Protein AF-X1FPI7-F1 (afdb_monomer_lite)

Foldseek 3Di:
DPPPDLVVLLVVLVCCLVPPVPVCLVVLLCCLVPPPQLSNLVSLLVSLPPDPDPSSVVSNVSSQVVLCVQQVAGSLLSNQVSVVVVQADDDDSVLSGDPADDDPDDDPPDDRDQFYDDPRATQEGACAPRQGQARDLSVLSRQNHAYYHHHQYQHQEYDLSVLSNCNHAEAECANRLHQEYDLSLLSNPNHQAAAQEPNLNHPDDHVSLLVNLLPHQLVVLVVVVADSLVSSVQSSCCRHNVFHEDEDDPPCCVVCQQPGWYWYADPNRYTPDTHHNDPSCVRVPPPSVVSNPPD

InterPro domains:
  IPR001611 Leucine-rich repeat [PS51450] (144-165)
  IPR001611 Leucine-rich repeat [PS51450] (167-189)
  IPR003591 Leucine-rich repeat, typical subtype [SM00369] (142-164)
  IPR003591 Leucine-rich repeat, typical subtype [SM00369] (165-188)
  IPR032675 Leucine-rich repeat domain superfamily [G3DSA:3.80.10.10] (100-295)
  IPR055414 Disease resistance R13L4/SHOC-2-like, LRR domain [PF23598] (137-201)

pLDDT: mean 81.02, std 16.01, range [35.75, 97.75]

Organism: NCBI:txid412755

Radius of gyration: 23.92 Å; chains: 1; bounding box: 52×32×75 Å

Secondary structure (DSSP, 8-state):
--SS-HHHHHHHHHHHHHH-TTTTHHHHHHHHHH---HHHHHHHHHHHTT---HHHHHHHHHHHHHHHHHHTS-HHHHHHHHHHHTT-SS--GGGTS-------SS---STT--EEEETTEEEEEE-TTS--S---GGGGG-TT--EEE--SS--S---GGGGG-TT--EEE-TTS------GGGGG-TT--EEE-TT-TT-----HHHHHHIIIIIHHHHHHTT--HHHHHHHHHHHHHH----EEPPTT-TTTTGGGS-EEEE-TTS-EEEEE-SSGGGGG----HHHHHT--

Structure (mmCIF, N/CA/C/O backbone):
data_AF-X1FPI7-F1
#
_entry.id   AF-X1FPI7-F1
#
loop_
_atom_site.group_PDB
_atom_site.id
_atom_site.type_symbol
_atom_site.label_atom_id
_atom_site.label_alt_id
_atom_site.label_comp_id
_atom_site.label_asym_id
_atom_site.label_entity_id
_atom_site.label_seq_id
_atom_site.pdbx_PDB_ins_code
_atom_site.Cartn_x
_atom_site.Cartn_y
_atom_site.Cartn_z
_atom_site.occupancy
_atom_site.B_iso_or_equiv
_atom_site.auth_seq_id
_atom_site.auth_comp_id
_atom_site.auth_asym_id
_atom_site.auth_atom_id
_atom_site.pdbx_PDB_model_num
ATOM 1 N N . VAL A 1 1 ? -21.107 16.612 26.575 1.00 53.53 1 VAL A N 1
ATOM 2 C CA . VAL A 1 1 ? -20.150 16.416 25.457 1.00 53.53 1 VAL A CA 1
ATOM 3 C C . VAL A 1 1 ? -20.782 17.096 24.256 1.00 53.53 1 VAL A C 1
ATOM 5 O O . VAL A 1 1 ? -21.983 16.947 24.114 1.00 53.53 1 VAL A O 1
ATOM 8 N N . SER A 1 2 ? -20.065 17.920 23.488 1.00 56.44 2 SER A N 1
ATOM 9 C CA . SER A 1 2 ? -20.651 18.509 22.270 1.00 56.44 2 SER A CA 1
ATOM 10 C C . SER A 1 2 ? -20.966 17.380 21.286 1.00 56.44 2 SER A C 1
ATOM 12 O O . SER A 1 2 ? -20.063 16.611 20.947 1.00 56.44 2 SER A O 1
ATOM 14 N N . ASP A 1 3 ? -22.224 17.275 20.855 1.00 66.69 3 ASP A N 1
ATOM 15 C CA . ASP A 1 3 ? -22.672 16.227 19.931 1.00 66.69 3 ASP A CA 1
ATOM 16 C C . ASP A 1 3 ? -22.030 16.362 18.544 1.00 66.69 3 ASP A C 1
ATOM 18 O O . ASP A 1 3 ? -21.885 15.372 17.832 1.00 66.69 3 ASP A O 1
ATOM 22 N N . GLU A 1 4 ? -21.543 17.549 18.178 1.00 78.94 4 GLU A N 1
ATOM 23 C CA . GLU A 1 4 ? -21.073 17.839 16.820 1.00 78.94 4 GLU A CA 1
ATOM 24 C C . GLU A 1 4 ? -19.576 17.571 16.615 1.00 78.94 4 GLU A C 1
ATOM 26 O O . GLU A 1 4 ? -19.169 17.177 15.522 1.00 78.94 4 GLU A O 1
ATOM 31 N N . ASN A 1 5 ? -18.736 17.708 17.650 1.00 88.88 5 ASN A N 1
ATOM 32 C CA . ASN A 1 5 ? -17.282 17.630 17.477 1.00 88.88 5 ASN A CA 1
ATOM 33 C C . ASN A 1 5 ? -16.711 16.219 17.761 1.00 88.88 5 ASN A C 1
ATOM 35 O O . ASN A 1 5 ? -16.604 15.823 18.929 1.00 88.88 5 ASN A O 1
ATOM 39 N N . PRO A 1 6 ? -16.237 15.478 16.736 1.00 89.25 6 PRO A N 1
ATOM 40 C CA . PRO A 1 6 ? -15.714 14.123 16.917 1.00 89.25 6 PRO A CA 1
ATOM 41 C C . PRO A 1 6 ? -14.449 14.051 17.781 1.00 89.25 6 PRO A C 1
ATOM 43 O O . PRO A 1 6 ? -14.226 13.046 18.451 1.00 89.25 6 PRO A O 1
ATOM 46 N N . ILE A 1 7 ? -13.638 15.111 17.832 1.00 90.25 7 ILE A N 1
ATOM 47 C CA . ILE A 1 7 ? -12.438 15.166 18.682 1.00 90.25 7 ILE A CA 1
ATOM 48 C C . ILE A 1 7 ? -12.850 15.207 20.159 1.00 90.25 7 ILE A C 1
ATOM 50 O O . ILE A 1 7 ? -12.265 14.521 21.002 1.00 90.25 7 ILE A O 1
ATOM 54 N N . VAL A 1 8 ? -13.897 15.972 20.478 1.00 91.56 8 VAL A N 1
ATOM 55 C CA . VAL A 1 8 ? -14.443 16.071 21.839 1.00 91.56 8 VAL A CA 1
ATOM 56 C C . VAL A 1 8 ? -15.085 14.746 22.252 1.00 91.56 8 VAL A C 1
ATOM 58 O O . VAL A 1 8 ? -14.814 14.264 23.352 1.00 91.56 8 VAL A O 1
ATOM 61 N N . ARG A 1 9 ? -15.859 14.106 21.364 1.00 92.00 9 ARG A N 1
ATOM 62 C CA . ARG A 1 9 ? -16.444 12.776 21.621 1.00 92.00 9 ARG A CA 1
ATOM 63 C C . ARG A 1 9 ? -15.372 11.699 21.815 1.00 92.00 9 ARG A C 1
ATOM 65 O O . ARG A 1 9 ? -15.449 10.931 22.773 1.00 92.00 9 ARG A O 1
ATOM 72 N N . ALA A 1 10 ? -14.320 11.697 20.996 1.00 92.81 10 ALA A N 1
ATOM 73 C CA . ALA A 1 10 ? -13.175 10.802 21.166 1.00 92.81 10 ALA A CA 1
ATOM 74 C C . ALA A 1 10 ? -12.459 11.029 22.511 1.00 92.81 10 ALA A C 1
ATOM 76 O O . ALA A 1 10 ? -12.067 10.076 23.182 1.00 92.81 10 ALA A O 1
ATOM 77 N N . SER A 1 11 ? -12.321 12.285 22.942 1.00 93.00 11 SER A N 1
ATOM 78 C CA . SER A 1 11 ? -11.703 12.633 24.228 1.00 93.00 11 SER A CA 1
ATOM 79 C C . SER A 1 11 ? -12.565 12.198 25.417 1.00 93.00 11 SER A C 1
ATOM 81 O O . SER A 1 11 ? -12.043 11.665 26.395 1.00 93.00 11 S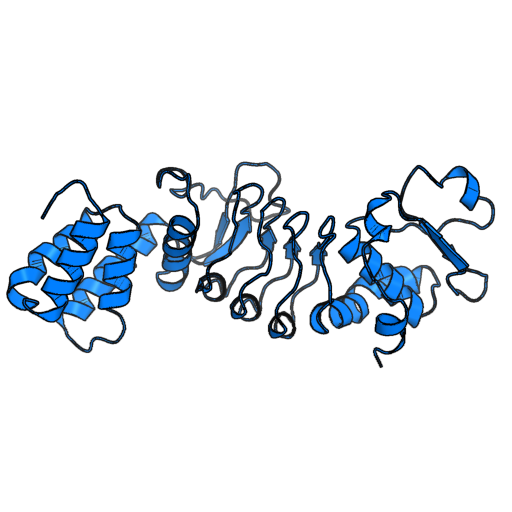ER A O 1
ATOM 83 N N . ALA A 1 12 ? -13.889 12.340 25.308 1.00 92.50 12 ALA A N 1
ATOM 84 C CA . ALA A 1 12 ? -14.832 11.827 26.296 1.00 92.50 12 ALA A CA 1
ATOM 85 C C . ALA A 1 12 ? -14.752 10.296 26.411 1.00 92.50 12 ALA A C 1
ATOM 87 O O . ALA A 1 12 ? -14.662 9.776 27.521 1.00 92.50 12 ALA A O 1
ATOM 88 N N . ALA A 1 13 ? -14.685 9.577 25.285 1.00 93.00 13 ALA A N 1
ATOM 89 C CA . ALA A 1 13 ? -14.511 8.124 25.284 1.00 93.00 13 ALA A CA 1
ATOM 90 C C . ALA A 1 13 ? -13.231 7.686 26.021 1.00 93.00 13 ALA A C 1
ATOM 92 O O . ALA A 1 13 ? -13.276 6.751 26.819 1.00 93.00 13 ALA A O 1
ATOM 93 N N . LYS A 1 14 ? -12.109 8.399 25.827 1.00 93.31 14 LYS A N 1
ATOM 94 C CA . LYS A 1 14 ? -10.853 8.147 26.563 1.00 93.31 14 LYS A CA 1
ATOM 95 C C . LYS A 1 14 ? -11.031 8.299 28.076 1.00 93.31 14 LYS A C 1
ATOM 97 O O . LYS A 1 14 ? -10.568 7.448 28.831 1.00 93.31 14 LYS A O 1
ATOM 102 N N . LEU A 1 15 ? -11.696 9.367 28.519 1.00 92.69 15 LEU A N 1
ATOM 103 C CA . LEU A 1 15 ? -11.941 9.623 29.943 1.00 92.69 15 LEU A CA 1
ATOM 104 C C . LEU A 1 15 ? -12.865 8.578 30.569 1.00 92.69 15 LEU A C 1
ATOM 106 O O . LEU A 1 15 ? -12.601 8.148 31.690 1.00 92.69 15 LEU A O 1
ATOM 110 N N . ILE A 1 16 ? -13.901 8.157 29.838 1.00 91.81 16 ILE A N 1
ATOM 111 C CA . ILE A 1 16 ? -14.832 7.114 30.272 1.00 91.81 16 ILE A CA 1
ATOM 112 C C . ILE A 1 16 ? -14.093 5.792 30.472 1.00 91.81 16 ILE A C 1
ATOM 114 O O . ILE A 1 16 ? -14.140 5.235 31.562 1.00 91.81 16 ILE A O 1
ATOM 118 N N . VAL A 1 17 ? -13.360 5.316 29.458 1.00 91.06 17 VAL A N 1
ATOM 119 C CA . VAL A 1 17 ? -12.628 4.039 29.549 1.00 91.06 17 VAL A CA 1
ATOM 120 C C . VAL A 1 17 ? -11.621 4.054 30.702 1.00 91.06 17 VAL A C 1
ATOM 122 O O . VAL A 1 17 ? -11.431 3.035 31.356 1.00 91.06 17 VAL A O 1
ATOM 125 N N . LYS A 1 18 ? -10.987 5.203 30.964 1.00 90.31 18 LYS A N 1
ATOM 126 C CA . LYS A 1 18 ? -9.956 5.328 31.998 1.00 90.31 18 LYS A CA 1
ATOM 127 C C . LYS A 1 18 ? -10.510 5.410 33.424 1.00 90.31 18 LYS A C 1
ATOM 129 O O . LYS A 1 18 ? -9.864 4.891 34.327 1.00 90.31 18 LYS A O 1
ATOM 134 N N . ASN A 1 19 ? -11.632 6.099 33.638 1.00 92.75 19 ASN A N 1
ATOM 135 C CA . ASN A 1 19 ? -12.066 6.487 34.988 1.00 92.75 19 ASN A CA 1
ATOM 136 C C . ASN A 1 19 ? -13.492 6.047 35.359 1.00 92.75 19 ASN A C 1
ATOM 138 O O . ASN A 1 19 ? -13.814 6.054 36.538 1.00 92.75 19 ASN A O 1
ATOM 142 N N . PHE A 1 20 ? -14.342 5.710 34.385 1.00 91.31 20 PHE A N 1
ATOM 143 C CA . PHE A 1 20 ? -15.790 5.520 34.577 1.00 91.31 20 PHE A CA 1
ATOM 144 C C . PHE A 1 20 ? -16.311 4.360 33.721 1.00 91.31 20 PHE A C 1
ATOM 146 O O . PHE A 1 20 ? -17.293 4.495 32.987 1.00 91.31 20 PHE A O 1
ATOM 153 N N . LEU A 1 21 ? -15.575 3.245 33.691 1.00 87.12 21 LEU A N 1
ATOM 154 C CA . LEU A 1 21 ? -15.850 2.161 32.751 1.00 87.12 21 LEU A CA 1
ATOM 155 C C . LEU A 1 21 ? -17.221 1.513 32.997 1.00 87.12 21 LEU A C 1
ATOM 157 O O . LEU A 1 21 ? -17.932 1.216 32.035 1.00 87.12 21 LEU A O 1
ATOM 161 N N . GLU A 1 22 ? -17.592 1.304 34.260 1.00 89.00 22 GLU A N 1
ATOM 162 C CA . GLU A 1 22 ? -18.872 0.687 34.612 1.00 89.00 22 GLU A CA 1
ATOM 163 C C . GLU A 1 22 ? -20.042 1.617 34.273 1.00 89.00 22 GLU A C 1
ATOM 165 O O . GLU A 1 22 ? -20.963 1.227 33.552 1.00 89.00 22 GLU A O 1
ATOM 170 N N . GLU A 1 23 ? -19.971 2.877 34.704 1.00 92.38 23 GLU A N 1
ATOM 171 C CA . GLU A 1 23 ? -21.019 3.877 34.494 1.00 92.38 23 GLU A CA 1
ATOM 172 C C . GLU A 1 23 ? -21.146 4.274 33.020 1.00 92.38 23 GLU A C 1
ATOM 174 O O . GLU A 1 23 ? -22.239 4.530 32.511 1.00 92.38 23 GLU A O 1
ATOM 179 N N . GLY A 1 24 ? -20.022 4.312 32.307 1.00 90.88 24 GLY A N 1
ATOM 180 C CA . GLY A 1 24 ? -19.951 4.742 30.919 1.00 90.88 24 GLY A CA 1
ATOM 181 C C . GLY A 1 24 ? -20.092 3.624 29.888 1.00 90.88 24 GLY A C 1
ATOM 182 O O . GLY A 1 24 ? -20.049 3.907 28.688 1.00 90.88 24 GLY A O 1
ATOM 183 N N . TYR A 1 25 ? -20.304 2.368 30.299 1.00 93.38 25 TYR A N 1
ATOM 184 C CA . TYR A 1 25 ? -20.458 1.236 29.377 1.00 93.38 25 TYR A CA 1
ATOM 185 C C . TYR A 1 25 ? -21.558 1.469 28.328 1.00 93.38 25 TYR A C 1
ATOM 187 O O . TYR A 1 25 ? -21.370 1.208 27.135 1.00 93.38 25 TYR A O 1
ATOM 195 N N . SER A 1 26 ? -22.717 1.974 28.760 1.00 93.94 26 SER A N 1
ATOM 196 C CA . SER A 1 26 ? -23.865 2.255 27.887 1.00 93.94 26 SER A CA 1
ATOM 197 C C . SER A 1 26 ? -23.553 3.351 26.861 1.00 93.94 26 SER A C 1
ATOM 199 O O . SER A 1 26 ? -23.930 3.216 25.695 1.00 93.94 26 SER A O 1
ATOM 201 N N . LEU A 1 27 ? -22.798 4.379 27.263 1.00 93.31 27 LEU A N 1
ATOM 202 C CA . LEU A 1 27 ? -22.347 5.472 26.400 1.00 93.31 27 LEU A CA 1
ATOM 203 C C . LEU A 1 27 ? -21.344 4.983 25.352 1.00 93.31 27 LEU A C 1
ATOM 205 O O . LEU A 1 27 ? -21.486 5.294 24.170 1.00 93.31 27 LEU A O 1
ATOM 209 N N . LEU A 1 28 ? -20.370 4.159 25.755 1.00 94.75 28 LEU A N 1
ATOM 210 C CA . LEU A 1 28 ? -19.424 3.541 24.822 1.00 94.75 28 LEU A CA 1
ATOM 211 C C . LEU A 1 28 ? -20.154 2.648 23.815 1.00 94.75 28 LEU A C 1
ATOM 213 O O . LEU A 1 28 ? -19.884 2.712 22.618 1.00 94.75 28 LEU A O 1
ATOM 217 N N . LYS A 1 29 ? -21.126 1.851 24.274 1.00 95.81 29 LYS A N 1
ATOM 218 C CA . LYS A 1 29 ? -21.955 1.016 23.397 1.00 95.81 29 LYS A CA 1
ATOM 219 C C . LYS A 1 29 ? -22.785 1.850 22.417 1.00 95.81 29 LYS A C 1
ATOM 221 O O . LYS A 1 29 ? -22.929 1.450 21.264 1.00 95.81 29 LYS A O 1
ATOM 226 N N . TRP A 1 30 ? -23.323 2.989 22.851 1.00 94.19 30 TRP A N 1
ATOM 227 C CA . TRP A 1 30 ? -24.032 3.920 21.973 1.00 94.19 30 TRP A CA 1
ATOM 228 C C . TRP A 1 30 ? -23.096 4.480 20.896 1.00 94.19 30 TRP A C 1
ATOM 230 O O . TRP A 1 30 ? -23.411 4.372 19.712 1.00 94.19 30 TRP A O 1
ATOM 240 N N . ALA A 1 31 ? -21.909 4.963 21.277 1.00 93.38 31 ALA A N 1
ATOM 241 C CA . ALA A 1 31 ? -20.920 5.478 20.328 1.00 93.38 31 ALA A CA 1
ATOM 242 C C . ALA A 1 31 ? -20.513 4.408 19.301 1.00 93.38 31 ALA A C 1
ATOM 244 O O . ALA A 1 31 ? -20.476 4.668 18.100 1.00 93.38 31 ALA A O 1
ATOM 245 N N . ILE A 1 32 ? -20.313 3.166 19.754 1.00 94.81 32 ILE A N 1
ATOM 246 C CA . ILE A 1 32 ? -20.029 2.026 18.876 1.00 94.81 32 ILE A CA 1
ATOM 247 C C . ILE A 1 32 ? -21.158 1.749 17.894 1.00 94.81 32 ILE A C 1
ATOM 249 O O . ILE A 1 32 ? -20.851 1.227 16.837 1.00 94.81 32 ILE A O 1
ATOM 253 N N . ASN A 1 33 ? -22.419 2.062 18.180 1.00 92.69 33 ASN A N 1
ATOM 254 C CA . ASN A 1 33 ? -23.530 1.759 17.274 1.00 92.69 33 ASN A CA 1
ATOM 255 C C .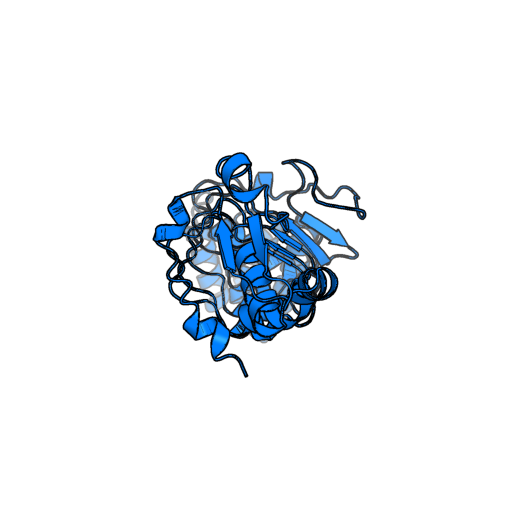 ASN A 1 33 ? -23.895 2.918 16.343 1.00 92.69 33 ASN A C 1
ATOM 257 O O . ASN A 1 33 ? -24.368 2.661 15.238 1.00 92.69 33 ASN A O 1
ATOM 261 N N . TYR A 1 34 ? -23.683 4.160 16.782 1.00 90.06 34 TYR A N 1
ATOM 262 C CA . TYR A 1 34 ? -24.266 5.335 16.130 1.00 90.06 34 TYR A CA 1
ATOM 263 C C . TYR A 1 34 ? -23.253 6.416 15.741 1.00 90.06 34 TYR A C 1
ATOM 265 O O . TYR A 1 34 ? -23.583 7.265 14.920 1.00 90.06 34 TYR A O 1
ATOM 273 N N . ASP A 1 35 ? -22.021 6.398 16.265 1.00 90.06 35 ASP A N 1
ATOM 274 C CA . ASP A 1 35 ? -21.000 7.359 15.833 1.00 90.06 35 ASP A CA 1
ATOM 275 C C . ASP A 1 35 ? -20.394 6.915 14.500 1.00 90.06 35 ASP A C 1
ATOM 277 O O . ASP A 1 35 ? -19.948 5.775 14.375 1.00 90.06 35 ASP A O 1
ATOM 281 N N . ASP A 1 36 ? -20.399 7.791 13.503 1.00 84.19 36 ASP A N 1
ATOM 282 C CA . ASP A 1 36 ? -19.864 7.523 12.164 1.00 84.19 36 ASP A CA 1
ATOM 283 C C . ASP A 1 36 ? -18.471 8.138 11.947 1.00 84.19 36 ASP A C 1
ATOM 285 O O . ASP A 1 36 ? -17.884 7.965 10.884 1.00 84.19 36 ASP A O 1
ATOM 289 N N . SER A 1 37 ? -17.911 8.839 12.938 1.00 87.00 37 SER A N 1
ATOM 290 C CA . SER A 1 37 ? -16.594 9.459 12.804 1.00 87.00 37 SER A CA 1
ATOM 291 C C . SER A 1 37 ? -15.467 8.434 12.891 1.00 87.00 37 SER A C 1
ATOM 293 O O . SER A 1 37 ? -15.304 7.772 13.922 1.00 87.00 37 SER A O 1
ATOM 295 N N . ALA A 1 38 ? -14.593 8.394 11.877 1.00 86.75 38 ALA A N 1
ATOM 296 C CA . ALA A 1 38 ? -13.389 7.572 11.940 1.00 86.75 38 ALA A CA 1
ATOM 297 C C . ALA A 1 38 ? -12.504 7.905 13.146 1.00 86.75 38 ALA A C 1
ATOM 299 O O . ALA A 1 38 ? -11.954 6.993 13.755 1.00 86.75 38 ALA A O 1
ATOM 300 N N . VAL A 1 39 ? -12.431 9.177 13.562 1.00 90.62 39 VAL A N 1
ATOM 301 C CA . VAL A 1 39 ? -11.666 9.604 14.748 1.00 90.62 39 VAL A CA 1
ATOM 302 C C . VAL A 1 39 ? -12.175 8.898 16.005 1.00 90.62 39 VAL A C 1
ATOM 304 O O . VAL A 1 39 ? -11.380 8.376 16.790 1.00 90.62 39 VAL A O 1
ATOM 307 N N . VAL A 1 40 ? -13.496 8.863 16.200 1.00 92.75 40 VAL A N 1
ATOM 308 C CA . VAL A 1 40 ? -14.118 8.249 17.380 1.00 92.75 40 VAL A CA 1
ATOM 309 C C . VAL A 1 40 ? -13.984 6.732 17.322 1.00 92.75 40 VAL A C 1
ATOM 311 O O . VAL A 1 40 ? -13.507 6.126 18.280 1.00 92.75 40 VAL A O 1
ATOM 314 N N . LEU A 1 41 ? -14.336 6.117 16.191 1.00 92.88 41 LEU A N 1
ATOM 315 C CA . LEU A 1 41 ? -14.288 4.662 16.028 1.00 92.88 41 LEU A CA 1
ATOM 316 C C . LEU A 1 41 ? -12.862 4.115 16.147 1.00 92.88 41 LEU A C 1
ATOM 318 O O . LEU A 1 41 ? -12.646 3.114 16.831 1.00 92.88 41 LEU A O 1
ATOM 322 N N . LYS A 1 42 ? -11.878 4.801 15.556 1.00 92.50 42 LYS A N 1
ATOM 323 C CA . LYS A 1 42 ? -10.461 4.450 15.684 1.00 92.50 42 LYS A CA 1
ATOM 324 C C . LYS A 1 42 ? -9.971 4.616 17.120 1.00 92.50 42 LYS A C 1
ATOM 326 O O . LYS A 1 42 ? -9.329 3.713 17.648 1.00 92.50 42 LYS A O 1
ATOM 331 N N . THR A 1 43 ? -10.343 5.715 17.782 1.00 94.69 43 THR A N 1
ATOM 332 C CA . THR A 1 43 ? -10.009 5.942 19.197 1.00 94.69 43 THR A CA 1
ATOM 333 C C . THR A 1 43 ? -10.552 4.826 20.087 1.00 94.69 43 THR A C 1
ATOM 335 O O . THR A 1 43 ? -9.821 4.312 20.927 1.00 94.69 43 THR A O 1
ATOM 338 N N . LEU A 1 44 ? -11.814 4.429 19.903 1.00 95.00 44 LEU A N 1
ATOM 339 C CA . LEU A 1 44 ? -12.418 3.328 20.654 1.00 95.00 44 LEU A CA 1
ATOM 340 C C . LEU A 1 44 ? -11.685 2.010 20.398 1.00 95.00 44 LEU A C 1
ATOM 342 O O . LEU A 1 44 ? -11.366 1.297 21.345 1.00 95.00 44 LEU A O 1
ATOM 346 N N . TYR A 1 45 ? -11.369 1.708 19.137 1.00 94.00 45 TYR A N 1
ATOM 347 C CA . TYR A 1 45 ? -10.624 0.500 18.792 1.00 94.00 45 TYR A CA 1
ATOM 348 C C . TYR A 1 45 ? -9.259 0.446 19.491 1.00 94.00 45 TYR A C 1
ATOM 350 O O . TYR A 1 45 ? -8.912 -0.570 20.095 1.00 94.00 45 TYR A O 1
ATOM 358 N N . ASP A 1 46 ? -8.507 1.548 19.450 1.00 93.38 46 ASP A N 1
ATOM 359 C CA . ASP A 1 46 ? -7.184 1.631 20.067 1.00 93.38 46 ASP A CA 1
ATOM 360 C C . ASP A 1 46 ? -7.260 1.569 21.598 1.00 93.38 46 ASP A C 1
ATOM 362 O O . ASP A 1 46 ? -6.449 0.885 22.215 1.00 93.38 46 ASP A O 1
ATOM 366 N N . LEU A 1 47 ? -8.263 2.207 22.213 1.00 93.31 47 LEU A N 1
ATOM 367 C CA . LEU A 1 47 ? -8.506 2.127 23.658 1.00 93.31 47 LEU A CA 1
ATOM 368 C C . LEU A 1 47 ? -8.824 0.708 24.124 1.00 93.31 47 LEU A C 1
ATOM 370 O O . LEU A 1 47 ? -8.441 0.326 25.223 1.00 93.31 47 LEU A O 1
ATOM 374 N N . PHE A 1 48 ? -9.537 -0.072 23.313 1.00 92.69 48 PHE A N 1
ATOM 375 C CA . PHE A 1 48 ? -9.894 -1.446 23.663 1.00 92.69 48 PHE A CA 1
ATOM 376 C C . PHE A 1 48 ? -8.759 -2.441 23.403 1.00 92.69 48 PHE A C 1
ATOM 378 O O . PHE A 1 48 ? -8.816 -3.593 23.842 1.00 92.69 48 PHE A O 1
ATOM 385 N N . LYS A 1 49 ? -7.719 -2.035 22.671 1.00 89.00 49 LYS A N 1
ATOM 386 C CA . LYS A 1 49 ? -6.585 -2.896 22.350 1.00 89.00 49 LYS A CA 1
ATOM 387 C C . LYS A 1 49 ? -5.740 -3.146 23.602 1.00 89.00 49 LYS A C 1
ATOM 389 O O . LYS A 1 49 ? -5.249 -2.221 24.231 1.00 89.00 49 LYS A O 1
ATOM 394 N N . GLY A 1 50 ? -5.532 -4.420 23.935 1.00 80.88 50 GLY A N 1
ATOM 395 C CA . GLY A 1 50 ? -4.668 -4.828 25.049 1.00 80.88 50 GLY A CA 1
ATOM 396 C C . GLY A 1 50 ? -5.294 -4.688 26.440 1.00 80.88 50 GLY A C 1
ATOM 397 O O . GLY A 1 50 ? -4.626 -4.987 27.425 1.00 80.88 50 GLY A O 1
ATOM 398 N N . VAL A 1 51 ? -6.564 -4.285 26.537 1.00 86.06 51 VAL A N 1
ATOM 399 C CA . VAL A 1 51 ? -7.280 -4.215 27.816 1.00 86.06 51 VAL A CA 1
ATOM 400 C C . VAL A 1 51 ? -7.857 -5.584 28.163 1.00 86.06 51 VAL A C 1
ATOM 402 O O . VAL A 1 51 ? -8.666 -6.140 27.419 1.00 86.06 51 VAL A O 1
ATOM 405 N N . ASN A 1 52 ? -7.454 -6.127 29.311 1.00 86.56 52 ASN A N 1
ATOM 406 C CA . ASN A 1 52 ? -7.942 -7.410 29.810 1.00 86.56 52 ASN A CA 1
ATOM 407 C C . ASN A 1 52 ? -9.167 -7.229 30.724 1.00 86.56 52 ASN A C 1
ATOM 409 O O . ASN A 1 52 ? -9.100 -7.491 31.921 1.00 86.56 52 ASN A O 1
ATOM 413 N N . ASP A 1 53 ? -10.273 -6.752 30.152 1.00 91.50 53 ASP A N 1
ATOM 414 C CA . ASP A 1 53 ? -11.549 -6.561 30.851 1.00 91.50 53 ASP A CA 1
ATOM 415 C C . ASP A 1 53 ? -12.706 -7.203 30.066 1.00 91.50 53 ASP A C 1
ATOM 417 O O . ASP A 1 53 ? -12.759 -7.139 28.832 1.00 91.50 53 ASP A O 1
ATOM 421 N N . HIS A 1 54 ? -13.641 -7.861 30.760 1.00 92.25 54 HIS A N 1
ATOM 422 C CA . HIS A 1 54 ? -14.736 -8.592 30.111 1.00 92.25 54 HIS A CA 1
ATOM 423 C C . HIS A 1 54 ? -15.690 -7.660 29.346 1.00 92.25 54 HIS A C 1
ATOM 425 O O . HIS A 1 54 ? -16.090 -7.957 28.213 1.00 92.25 54 HIS A O 1
ATOM 431 N N . SER A 1 55 ? -16.031 -6.517 29.940 1.00 91.00 55 SER A N 1
ATOM 432 C CA . SER A 1 55 ? -16.937 -5.525 29.364 1.00 91.00 55 SER A CA 1
ATOM 433 C C . SER A 1 55 ? -16.312 -4.863 28.136 1.00 91.00 55 SER A C 1
ATOM 435 O O . SER A 1 55 ? -16.954 -4.792 27.082 1.00 91.00 55 SER A O 1
ATOM 437 N N . ILE A 1 56 ? -15.037 -4.478 28.218 1.00 93.00 56 ILE A N 1
ATOM 438 C CA . ILE A 1 56 ? -14.268 -3.943 27.088 1.00 93.00 56 ILE A CA 1
ATOM 439 C C . ILE A 1 56 ? -14.154 -4.965 25.961 1.00 93.00 56 ILE A C 1
ATOM 441 O O . ILE A 1 56 ? -14.392 -4.624 24.806 1.00 93.00 56 ILE A O 1
ATOM 445 N N . ASN A 1 57 ? -13.889 -6.237 26.265 1.00 94.00 57 ASN A N 1
ATOM 446 C CA . ASN A 1 57 ? -13.835 -7.285 25.245 1.00 94.00 57 ASN A CA 1
ATOM 447 C C . ASN A 1 57 ? -15.171 -7.453 24.502 1.00 94.00 57 ASN A C 1
ATOM 449 O O . ASN A 1 57 ? -15.191 -7.698 23.292 1.00 94.00 57 ASN A O 1
ATOM 453 N N . LYS A 1 58 ? -16.304 -7.286 25.194 1.00 95.62 58 LYS A N 1
ATOM 454 C CA . LYS A 1 58 ? -17.636 -7.305 24.572 1.00 95.62 58 LYS A CA 1
ATOM 455 C C . LYS A 1 58 ? -17.869 -6.086 23.672 1.00 95.62 58 LYS A C 1
ATOM 457 O O . LYS A 1 58 ? -18.403 -6.248 22.574 1.00 95.62 58 LYS A O 1
ATOM 462 N N . LEU A 1 59 ? -17.449 -4.894 24.104 1.00 96.31 59 LEU A N 1
ATOM 463 C CA . LEU A 1 59 ? -17.512 -3.666 23.299 1.00 96.31 59 LEU A CA 1
ATOM 464 C C . LEU A 1 59 ? -16.610 -3.760 22.063 1.00 96.31 59 LEU A C 1
ATOM 466 O O . LEU A 1 59 ? -17.060 -3.480 20.955 1.00 96.31 59 LEU A O 1
ATOM 470 N N . LYS A 1 60 ? -15.381 -4.252 22.228 1.00 95.69 60 LYS A N 1
ATOM 471 C CA . LYS A 1 60 ? -14.427 -4.489 21.142 1.00 95.69 60 LYS A CA 1
ATOM 472 C C . LYS A 1 60 ? -15.017 -5.383 20.054 1.00 95.69 60 LYS A C 1
ATOM 474 O O . LYS A 1 60 ? -15.047 -4.980 18.898 1.00 95.69 60 LYS A O 1
ATOM 479 N N . LYS A 1 61 ? -15.581 -6.539 20.423 1.00 95.25 61 LYS A N 1
ATOM 480 C CA . LYS A 1 61 ? -16.244 -7.445 19.467 1.00 95.25 61 LYS A CA 1
ATOM 481 C C . LYS A 1 61 ? -17.416 -6.781 18.739 1.00 95.25 61 LYS A C 1
ATOM 483 O O . LYS A 1 61 ? -17.629 -7.037 17.556 1.00 95.25 61 LYS A O 1
ATOM 488 N N . ALA A 1 62 ? -18.191 -5.941 19.431 1.00 96.56 62 ALA A N 1
ATOM 489 C CA . ALA A 1 62 ? -19.290 -5.201 18.811 1.00 96.56 62 ALA A CA 1
ATOM 490 C C . ALA A 1 62 ? -18.775 -4.178 17.785 1.00 96.56 62 ALA A C 1
ATOM 492 O O . ALA A 1 62 ? -19.308 -4.107 16.677 1.00 96.56 62 ALA A O 1
ATOM 493 N N . LEU A 1 63 ? -17.707 -3.450 18.124 1.00 95.88 63 LEU A N 1
ATOM 494 C CA . LEU A 1 63 ? -17.050 -2.501 17.229 1.00 95.88 63 LEU A CA 1
ATOM 495 C C . LEU A 1 63 ? -16.455 -3.198 16.002 1.00 95.88 63 LEU A C 1
ATOM 497 O O . LEU A 1 63 ? -16.754 -2.809 14.879 1.00 95.88 63 LEU A O 1
ATOM 501 N N . GLU A 1 64 ? -15.690 -4.271 16.199 1.00 94.94 64 GLU A N 1
ATOM 502 C CA . GLU A 1 64 ? -15.115 -5.088 15.124 1.00 94.94 64 GLU A CA 1
ATOM 503 C C . GLU A 1 64 ? -16.191 -5.617 14.169 1.00 94.94 64 GLU A C 1
ATOM 505 O O . GLU A 1 64 ? -16.041 -5.532 12.948 1.00 94.94 64 GLU A O 1
ATOM 510 N N . LYS A 1 65 ? -17.312 -6.109 14.713 1.00 94.38 65 LYS A N 1
ATOM 511 C CA . LYS A 1 65 ? -18.456 -6.569 13.918 1.00 94.38 65 LYS A CA 1
ATOM 512 C C . LYS A 1 65 ? -19.078 -5.430 13.109 1.00 94.38 65 LYS A C 1
ATOM 514 O O . LYS A 1 65 ? -19.382 -5.631 11.934 1.00 94.38 65 LYS A O 1
ATOM 519 N N . ARG A 1 66 ? -19.265 -4.248 13.709 1.00 91.19 66 ARG A N 1
ATOM 520 C CA . ARG A 1 66 ? -19.808 -3.080 12.998 1.00 91.19 66 ARG A CA 1
ATOM 521 C C . ARG A 1 66 ? -18.872 -2.640 11.878 1.00 91.19 66 ARG A C 1
ATOM 523 O O . ARG A 1 66 ? -19.330 -2.502 10.751 1.00 91.19 66 ARG A O 1
ATOM 530 N N . LEU A 1 67 ? -17.581 -2.477 12.159 1.00 88.69 67 LEU A N 1
ATOM 531 C CA . LEU A 1 67 ? -16.585 -2.082 11.159 1.00 88.69 67 LEU A CA 1
ATOM 532 C C . LEU A 1 67 ? -16.533 -3.087 10.002 1.00 88.69 67 LEU A C 1
ATOM 534 O O . LEU A 1 67 ? -16.600 -2.693 8.839 1.00 88.69 67 LEU A O 1
ATOM 538 N N . SER A 1 68 ? -16.531 -4.384 10.315 1.00 89.19 68 SER A N 1
ATOM 539 C CA . SER A 1 68 ? -16.590 -5.444 9.302 1.00 89.19 68 SER A CA 1
ATOM 540 C C . SER A 1 68 ? -17.838 -5.338 8.426 1.00 89.19 68 SER A C 1
ATOM 542 O O . SER A 1 68 ? -17.767 -5.500 7.212 1.00 89.19 68 SER A O 1
ATOM 544 N N . SER A 1 69 ? -18.989 -5.027 9.030 1.00 86.00 69 SER A N 1
ATOM 545 C CA . SER A 1 69 ? -20.249 -4.842 8.308 1.00 86.00 69 SER A CA 1
ATOM 546 C C . SER A 1 69 ? -20.256 -3.592 7.428 1.00 86.00 69 SER A C 1
ATOM 548 O O . SER A 1 69 ? -20.843 -3.634 6.352 1.00 86.00 69 SER A O 1
ATOM 550 N N . ILE A 1 70 ? -19.640 -2.491 7.872 1.00 80.69 70 ILE A N 1
ATOM 551 C CA . ILE A 1 70 ? -19.573 -1.233 7.111 1.00 80.69 70 ILE A CA 1
ATOM 552 C C . ILE A 1 70 ? -18.729 -1.418 5.848 1.00 80.69 70 ILE A C 1
ATOM 554 O O . ILE A 1 70 ? -19.134 -0.994 4.768 1.00 80.69 70 ILE A O 1
ATOM 558 N N . TYR A 1 71 ? -17.566 -2.058 5.981 1.00 81.75 71 TYR A N 1
ATOM 559 C CA . TYR A 1 71 ? -16.590 -2.160 4.894 1.00 81.75 71 TYR A CA 1
ATOM 560 C C . TYR A 1 71 ? -16.660 -3.477 4.112 1.00 81.75 71 TYR A C 1
ATOM 562 O O . TYR A 1 71 ? -16.022 -3.613 3.071 1.00 81.75 71 TYR A O 1
ATOM 570 N N . GLY A 1 72 ? -17.423 -4.461 4.594 1.00 84.00 72 GLY A N 1
ATOM 571 C CA . GLY A 1 72 ? -17.524 -5.782 3.972 1.00 84.00 72 GLY A CA 1
ATOM 572 C C . GLY A 1 72 ? -16.234 -6.605 4.056 1.00 84.00 72 GLY A C 1
ATOM 573 O O . GLY A 1 72 ? -16.035 -7.509 3.243 1.00 84.00 72 GLY A O 1
ATOM 574 N N . VAL A 1 73 ? -15.356 -6.300 5.014 1.00 88.00 73 VAL A N 1
ATOM 575 C CA . VAL A 1 73 ? -14.065 -6.973 5.227 1.00 88.00 73 VAL A CA 1
ATOM 576 C C . VAL A 1 73 ? -13.955 -7.526 6.644 1.00 88.00 73 VAL A C 1
ATOM 578 O O . VAL A 1 73 ? -14.796 -7.249 7.491 1.00 88.00 73 VAL A O 1
ATOM 581 N N . ILE A 1 74 ? -12.929 -8.329 6.911 1.00 93.00 74 ILE A N 1
ATOM 582 C CA . ILE A 1 74 ? -12.612 -8.782 8.268 1.00 93.00 74 ILE A CA 1
ATOM 583 C C . ILE A 1 74 ? -12.187 -7.607 9.175 1.00 93.00 74 ILE A C 1
ATOM 585 O O . ILE A 1 74 ? -11.698 -6.596 8.663 1.00 93.00 74 ILE A O 1
ATOM 589 N N . PRO A 1 75 ? -12.307 -7.735 10.513 1.00 90.88 75 PRO A N 1
ATOM 590 C CA . PRO A 1 75 ? -12.019 -6.639 11.439 1.00 90.88 75 PRO A CA 1
ATOM 591 C C . PRO A 1 75 ? -10.634 -6.004 11.275 1.00 90.88 75 PRO A C 1
ATOM 593 O O . PRO A 1 75 ? -10.528 -4.781 11.263 1.00 90.88 75 PRO A O 1
ATOM 596 N N . ASP A 1 76 ? -9.591 -6.820 11.096 1.00 89.62 76 ASP A N 1
ATOM 597 C CA . ASP A 1 76 ? -8.211 -6.332 10.983 1.00 89.62 76 ASP A CA 1
ATOM 598 C C . ASP A 1 76 ? -8.008 -5.428 9.757 1.00 89.62 76 ASP A C 1
ATOM 600 O O . ASP A 1 76 ? -7.314 -4.417 9.841 1.00 89.62 76 ASP A O 1
ATOM 604 N N . GLU A 1 77 ? -8.653 -5.754 8.631 1.00 93.06 77 GLU A N 1
ATOM 605 C CA . GLU A 1 77 ? -8.578 -4.965 7.394 1.00 93.06 77 GLU A CA 1
ATOM 606 C C . GLU A 1 77 ? -9.530 -3.759 7.422 1.00 93.06 77 GLU A C 1
ATOM 608 O O . GLU A 1 77 ? -9.294 -2.764 6.742 1.00 93.06 77 GLU A O 1
ATOM 613 N N . ALA A 1 78 ? -10.591 -3.797 8.233 1.00 89.44 78 ALA A N 1
ATOM 614 C CA . ALA A 1 78 ? -11.516 -2.675 8.381 1.00 89.44 78 ALA A CA 1
ATOM 615 C C . ALA A 1 78 ? -10.833 -1.426 8.970 1.00 89.44 78 ALA A C 1
ATOM 617 O O . ALA A 1 78 ? -11.208 -0.295 8.660 1.00 89.44 78 ALA A O 1
ATOM 618 N N . LEU A 1 79 ? -9.799 -1.623 9.792 1.00 89.81 79 LEU A N 1
ATOM 619 C CA . LEU A 1 79 ? -9.010 -0.542 10.388 1.00 89.81 79 LEU A CA 1
ATOM 620 C C . LEU A 1 79 ? -8.221 0.255 9.360 1.00 89.81 79 LEU A C 1
ATOM 622 O O . LEU A 1 79 ? -8.050 1.458 9.537 1.00 89.81 79 LEU A O 1
ATOM 626 N N . PHE A 1 80 ? -7.774 -0.399 8.286 1.00 92.00 80 PHE A N 1
ATOM 627 C CA . PHE A 1 80 ? -7.069 0.276 7.205 1.00 92.00 80 PHE A CA 1
ATOM 628 C C . PHE A 1 80 ? -7.905 1.423 6.628 1.00 92.00 80 PHE A C 1
ATOM 630 O O . PHE A 1 80 ? -7.372 2.501 6.387 1.00 92.00 80 PHE A O 1
ATOM 637 N N . PHE A 1 81 ? -9.218 1.232 6.472 1.00 86.81 81 PHE A N 1
ATOM 638 C CA . PHE A 1 81 ? -10.100 2.285 5.970 1.00 86.81 81 PHE A CA 1
ATOM 639 C C . PHE A 1 81 ? -10.237 3.459 6.940 1.00 86.81 81 PHE A C 1
ATOM 641 O O . PHE A 1 81 ? -10.234 4.601 6.490 1.00 86.81 81 PHE A O 1
ATOM 648 N N . LEU A 1 82 ? -10.286 3.199 8.252 1.00 87.25 82 LEU A N 1
ATOM 649 C CA . LEU A 1 82 ? -10.289 4.269 9.254 1.00 87.25 82 LEU A CA 1
ATOM 650 C C . LEU A 1 82 ? -8.988 5.076 9.197 1.00 87.25 82 LEU A C 1
ATOM 652 O O . LEU A 1 82 ? -9.023 6.301 9.156 1.00 87.25 82 LEU A O 1
ATOM 656 N N . ASP A 1 83 ? -7.836 4.405 9.149 1.00 90.31 83 ASP A N 1
ATOM 657 C CA . ASP A 1 83 ? -6.538 5.086 9.085 1.00 90.31 83 ASP A CA 1
ATOM 658 C C . ASP A 1 83 ? -6.344 5.850 7.769 1.00 90.31 83 ASP A C 1
ATOM 660 O O . ASP A 1 83 ? -5.728 6.921 7.745 1.00 90.31 83 ASP A O 1
ATOM 664 N N . LEU A 1 84 ? -6.871 5.307 6.670 1.00 87.00 84 LEU A N 1
ATOM 665 C CA . LEU A 1 84 ? -6.856 5.954 5.366 1.00 87.00 84 LEU A CA 1
ATOM 666 C C . LEU A 1 84 ? -7.704 7.227 5.380 1.00 87.00 84 LEU A C 1
ATOM 668 O O . LEU A 1 84 ? -7.233 8.265 4.925 1.00 87.00 84 LEU A O 1
ATOM 672 N N . GLU A 1 85 ? -8.912 7.171 5.943 1.00 83.56 85 GLU A N 1
ATOM 673 C CA . GLU A 1 85 ? -9.792 8.333 6.085 1.00 83.56 85 GLU A CA 1
ATOM 674 C C . GLU A 1 85 ? -9.119 9.442 6.902 1.00 83.56 85 GLU A C 1
ATOM 676 O O . GLU A 1 85 ? -9.078 10.595 6.478 1.00 83.56 85 GLU A O 1
ATOM 681 N N . LEU A 1 86 ? -8.482 9.079 8.018 1.00 84.69 86 LEU A N 1
ATOM 682 C CA . LEU A 1 86 ? -7.726 10.010 8.859 1.00 84.69 86 LEU A CA 1
ATOM 683 C C . LEU A 1 86 ? -6.466 10.576 8.179 1.00 84.69 86 LEU A C 1
ATOM 685 O O . LEU A 1 86 ? -5.866 11.527 8.682 1.00 84.69 86 LEU A O 1
ATOM 689 N N . SER A 1 87 ? -6.036 9.996 7.057 1.00 79.62 87 SER A N 1
ATOM 690 C CA . SER A 1 87 ? -4.855 10.426 6.303 1.00 79.62 87 SER A CA 1
ATOM 691 C C . SER A 1 87 ? -5.173 11.394 5.157 1.00 79.62 87 SER A C 1
ATOM 693 O O . SER A 1 87 ? -4.237 11.916 4.548 1.00 79.62 87 SER A O 1
ATOM 695 N N . VAL A 1 88 ? -6.453 11.664 4.869 1.00 76.06 88 VAL A N 1
ATOM 696 C CA . VAL A 1 88 ? -6.899 12.535 3.767 1.00 76.06 88 VAL A CA 1
ATOM 697 C C . VAL A 1 88 ? -7.610 13.773 4.317 1.00 76.06 88 VAL A C 1
ATOM 699 O O . VAL A 1 88 ? -8.509 13.675 5.141 1.00 76.06 88 VAL A O 1
ATOM 702 N N . SER A 1 89 ? -7.235 14.962 3.840 1.00 59.41 89 SER A N 1
ATOM 703 C CA . SER A 1 89 ? -7.720 16.243 4.382 1.00 59.41 89 SER A CA 1
ATOM 704 C C . SER A 1 89 ? -9.056 16.741 3.813 1.00 59.41 89 SER A C 1
ATOM 706 O O . SER A 1 89 ? -9.610 17.696 4.346 1.00 59.41 89 SER A O 1
ATOM 708 N N . PHE A 1 90 ? -9.570 16.144 2.731 1.00 55.31 90 PHE A N 1
ATOM 709 C CA . PHE A 1 90 ? -10.697 16.695 1.957 1.00 55.31 90 PHE A CA 1
ATOM 710 C C . PHE A 1 90 ? -11.912 15.762 1.814 1.00 55.31 90 PHE A C 1
ATOM 712 O O . PHE A 1 90 ? -12.783 16.037 0.990 1.00 55.31 90 PHE A O 1
ATOM 719 N N . PHE A 1 91 ? -12.006 14.663 2.573 1.00 54.59 91 PHE A N 1
ATOM 720 C CA . PHE A 1 91 ? -13.006 13.624 2.291 1.00 54.59 91 PHE A CA 1
ATOM 721 C C . PHE A 1 91 ? -14.203 13.548 3.240 1.00 54.59 91 PHE A C 1
ATOM 723 O O . PHE A 1 91 ? -14.094 13.662 4.457 1.00 54.59 91 PHE A O 1
ATOM 730 N N . ASN A 1 92 ? -15.355 13.277 2.619 1.00 47.69 92 ASN A N 1
ATOM 731 C CA . ASN A 1 92 ? -16.607 12.871 3.242 1.00 47.69 92 ASN A CA 1
ATOM 732 C C . ASN A 1 92 ? -16.698 11.329 3.211 1.00 47.69 92 ASN A C 1
ATOM 734 O O . ASN A 1 92 ? -16.607 10.726 2.138 1.00 47.69 92 ASN A O 1
ATOM 738 N N . ILE A 1 93 ? -16.900 10.723 4.387 1.00 45.91 93 ILE A N 1
ATOM 739 C CA . ILE A 1 93 ? -17.020 9.279 4.705 1.00 45.91 93 ILE A CA 1
ATOM 740 C C . ILE A 1 93 ? -17.856 8.467 3.698 1.00 45.91 93 ILE A C 1
ATOM 742 O O . ILE A 1 93 ? -17.638 7.269 3.505 1.00 45.91 93 ILE A O 1
ATOM 746 N N . ASN A 1 94 ? -18.805 9.104 3.014 1.00 45.72 94 ASN A N 1
ATOM 747 C CA . ASN A 1 94 ? -19.748 8.420 2.132 1.00 45.72 94 ASN A CA 1
ATOM 748 C C . ASN A 1 94 ? -19.139 7.833 0.847 1.00 45.72 94 ASN A C 1
ATOM 750 O O . ASN A 1 94 ? -19.766 6.977 0.237 1.00 45.72 94 ASN A O 1
ATOM 754 N N . TYR A 1 95 ? -17.926 8.220 0.445 1.00 47.53 95 TYR A N 1
ATOM 755 C CA . TYR A 1 95 ? -17.298 7.679 -0.772 1.00 47.53 95 TYR A CA 1
ATOM 756 C C . TYR A 1 95 ? -16.581 6.334 -0.580 1.00 47.53 95 TYR A C 1
ATOM 758 O O . TYR A 1 95 ? -16.437 5.582 -1.543 1.00 47.53 95 TYR A O 1
ATOM 766 N N . LEU A 1 96 ? -16.144 6.008 0.644 1.00 49.78 96 LEU A N 1
ATOM 767 C CA . LEU A 1 96 ? -15.570 4.690 0.961 1.00 49.78 96 LEU A CA 1
ATOM 768 C C . LEU A 1 96 ? -16.666 3.632 1.179 1.00 49.78 96 LEU A C 1
ATOM 770 O O . LEU A 1 96 ? -16.392 2.429 1.135 1.00 49.78 96 LEU A O 1
ATOM 774 N N . ARG A 1 97 ? -17.914 4.074 1.401 1.00 48.59 97 ARG A N 1
ATOM 775 C CA . ARG A 1 97 ? -19.084 3.220 1.617 1.00 48.59 97 ARG A CA 1
ATOM 776 C C . ARG A 1 97 ? -19.532 2.581 0.294 1.00 48.59 97 ARG A C 1
ATOM 778 O O . ARG A 1 97 ? -20.356 3.112 -0.433 1.00 48.59 97 ARG A O 1
ATOM 785 N N . ILE A 1 98 ? -18.991 1.386 0.059 1.00 49.12 98 ILE A N 1
ATOM 786 C CA . ILE A 1 98 ? -19.502 0.312 -0.808 1.00 49.12 98 ILE A CA 1
ATOM 787 C C . ILE A 1 98 ? -19.580 0.640 -2.313 1.00 49.12 98 ILE A C 1
ATOM 789 O O . ILE A 1 98 ? -20.585 1.111 -2.829 1.00 49.12 98 ILE A O 1
ATOM 793 N N . TYR A 1 99 ? -18.572 0.157 -3.044 1.00 44.50 99 TYR A N 1
ATOM 794 C CA . TYR A 1 99 ? -18.748 -0.409 -4.387 1.00 44.50 99 TYR A CA 1
ATOM 795 C C . TYR A 1 99 ? -18.169 -1.829 -4.398 1.00 44.50 99 TYR A C 1
ATOM 797 O O . TYR A 1 99 ? -17.128 -2.091 -4.997 1.00 44.50 99 TYR A O 1
ATOM 805 N N . SER A 1 100 ? -18.816 -2.764 -3.694 1.00 45.00 100 SER A N 1
ATOM 806 C CA . SER A 1 100 ? -18.569 -4.189 -3.917 1.00 45.00 100 SER A CA 1
ATOM 807 C C . SER A 1 100 ? -19.473 -4.652 -5.058 1.00 45.00 100 SER A C 1
ATOM 809 O O . SER A 1 100 ? -20.644 -4.972 -4.882 1.00 45.00 100 SER A O 1
ATOM 811 N N . SER A 1 101 ? -18.943 -4.674 -6.278 1.00 38.12 101 SER A N 1
ATOM 812 C CA . SER A 1 101 ? -19.561 -5.474 -7.333 1.00 38.12 101 SER A CA 1
ATOM 813 C C . SER A 1 101 ? -18.511 -6.356 -7.986 1.00 38.12 101 SER A C 1
ATOM 815 O O . SER A 1 101 ? -17.381 -5.956 -8.264 1.00 38.12 101 SER A O 1
ATOM 817 N N . ASN A 1 102 ? -18.883 -7.625 -8.110 1.00 44.47 102 ASN A N 1
ATOM 818 C CA . ASN A 1 102 ? -18.047 -8.712 -8.577 1.00 44.47 102 ASN A CA 1
ATOM 819 C C . ASN A 1 102 ? -17.389 -8.380 -9.922 1.00 44.47 102 ASN A C 1
ATOM 821 O O . ASN A 1 102 ? -18.055 -8.351 -10.949 1.00 44.47 102 ASN A O 1
ATOM 825 N N . SER A 1 103 ? -16.065 -8.239 -9.941 1.00 37.09 103 SER A N 1
ATOM 826 C CA . SER A 1 103 ? -15.282 -8.442 -11.163 1.00 37.09 103 SER A CA 1
ATOM 827 C C . SER A 1 103 ? -13.889 -8.977 -10.830 1.00 37.09 103 SER A C 1
ATOM 829 O O . SER A 1 103 ? -12.856 -8.320 -10.932 1.00 37.09 103 SER A O 1
ATOM 831 N N . VAL A 1 104 ? -13.852 -10.252 -10.436 1.00 46.12 104 VAL A N 1
ATOM 832 C CA . VAL A 1 104 ? -12.645 -11.062 -10.617 1.00 46.12 104 VAL A CA 1
ATOM 833 C C . VAL A 1 104 ? -12.615 -11.471 -12.084 1.00 46.12 104 VAL A C 1
ATOM 835 O O . VAL A 1 104 ? -13.230 -12.466 -12.445 1.00 46.12 104 VAL A O 1
ATOM 838 N N . ASN A 1 105 ? -11.953 -10.664 -12.915 1.00 35.75 105 ASN A N 1
ATOM 839 C CA . ASN A 1 105 ? -11.063 -11.109 -13.993 1.00 35.75 105 ASN A CA 1
ATOM 840 C C . ASN A 1 105 ? -10.554 -9.903 -14.796 1.00 35.75 105 ASN A C 1
ATOM 842 O O . ASN A 1 105 ? -11.271 -9.343 -15.614 1.00 35.75 105 ASN A O 1
ATOM 846 N N . GLY A 1 106 ? -9.275 -9.570 -14.597 1.00 38.06 106 GLY A N 1
ATOM 847 C CA . GLY A 1 106 ? -8.503 -8.731 -15.514 1.00 38.06 106 GLY A CA 1
ATOM 848 C C . GLY A 1 106 ? -8.680 -7.227 -15.330 1.00 38.06 106 GLY A C 1
ATOM 849 O O . GLY A 1 106 ? -9.536 -6.639 -15.966 1.00 38.06 106 GLY A O 1
ATOM 850 N N . VAL A 1 107 ? -7.751 -6.628 -14.570 1.00 41.62 107 VAL A N 1
ATOM 851 C CA . VAL A 1 107 ? -7.480 -5.181 -14.475 1.00 41.62 107 VAL A CA 1
ATOM 852 C C . VAL A 1 107 ? -8.672 -4.365 -13.965 1.00 41.62 107 VAL A C 1
ATOM 854 O O . VAL A 1 107 ? -9.767 -4.409 -14.505 1.00 41.62 107 VAL A O 1
ATOM 857 N N . ILE A 1 108 ? -8.446 -3.550 -12.936 1.00 48.22 108 ILE A N 1
ATOM 858 C CA . ILE A 1 108 ? -9.372 -2.475 -12.568 1.00 48.22 108 ILE A CA 1
ATOM 859 C C . ILE A 1 108 ? -9.412 -1.508 -13.767 1.00 48.22 108 ILE A C 1
ATOM 861 O O . ILE A 1 108 ? -8.578 -0.615 -13.891 1.00 48.22 108 ILE A O 1
ATOM 865 N N . LYS A 1 109 ? -10.292 -1.778 -14.736 1.00 35.97 109 LYS A N 1
ATOM 866 C CA . LYS A 1 109 ? -10.534 -0.943 -15.911 1.00 35.97 109 LYS A CA 1
ATOM 867 C C . LYS A 1 109 ? -11.622 0.053 -15.536 1.00 35.97 109 LYS A C 1
ATOM 869 O O . LYS A 1 109 ? -12.775 -0.324 -15.368 1.00 35.97 109 LYS A O 1
ATOM 874 N N . GLY A 1 110 ? -11.240 1.322 -15.444 1.00 40.56 110 GLY A N 1
ATOM 875 C CA . GLY A 1 110 ? -12.159 2.431 -15.198 1.00 40.56 110 GLY A CA 1
ATOM 876 C C . GLY A 1 110 ? -12.066 3.002 -13.784 1.00 40.56 110 GLY A C 1
ATOM 877 O O . GLY A 1 110 ? -11.763 2.303 -12.819 1.00 40.56 110 GLY A O 1
ATOM 878 N N . ASN A 1 111 ? -12.338 4.302 -13.689 1.00 42.41 111 ASN A N 1
ATOM 879 C CA . ASN A 1 111 ? -12.131 5.174 -12.528 1.00 42.41 111 ASN A CA 1
ATOM 880 C C . ASN A 1 111 ? -13.103 4.941 -11.347 1.00 42.41 111 ASN A C 1
ATOM 882 O O . ASN A 1 111 ? -13.243 5.826 -10.512 1.00 42.41 111 ASN A O 1
ATOM 886 N N . TYR A 1 112 ? -13.793 3.796 -11.269 1.00 45.28 112 TYR A N 1
ATOM 887 C CA . TYR A 1 112 ? -14.951 3.638 -10.371 1.00 45.28 112 TYR A CA 1
ATOM 888 C C . TYR A 1 112 ? -14.825 2.544 -9.305 1.00 45.28 112 TYR A C 1
ATOM 890 O O . TYR A 1 112 ? -15.548 2.601 -8.316 1.00 45.28 112 TYR A O 1
ATOM 898 N N . MET A 1 113 ? -13.921 1.564 -9.444 1.00 53.62 113 MET A N 1
ATOM 899 C CA . MET A 1 113 ? -13.779 0.512 -8.427 1.00 53.62 113 MET A CA 1
ATOM 900 C C . MET A 1 113 ? -12.524 0.730 -7.578 1.00 53.62 113 MET A C 1
ATOM 902 O O . MET A 1 113 ? -11.403 0.503 -8.034 1.00 53.62 113 MET A O 1
ATOM 906 N N . MET A 1 114 ? -12.730 1.165 -6.332 1.00 72.06 114 MET A N 1
ATOM 907 C CA . MET A 1 114 ? -11.654 1.427 -5.373 1.00 72.06 114 MET A CA 1
ATOM 908 C C . MET A 1 114 ? -11.013 0.139 -4.846 1.00 72.06 114 MET A C 1
ATOM 910 O O . MET A 1 114 ? -9.800 0.082 -4.682 1.00 72.06 114 MET A O 1
ATOM 914 N N . CYS A 1 115 ? -11.788 -0.917 -4.585 1.00 79.50 115 CYS A N 1
ATOM 915 C CA . CYS A 1 115 ? -11.233 -2.179 -4.101 1.00 79.50 115 CYS A CA 1
ATOM 916 C C . CYS A 1 115 ? -12.032 -3.398 -4.573 1.00 79.50 115 CYS A C 1
ATOM 918 O O . CYS A 1 115 ? -13.207 -3.300 -4.914 1.00 79.50 115 CYS A O 1
ATOM 920 N N . ALA A 1 116 ? -11.381 -4.560 -4.588 1.00 84.06 116 ALA A N 1
ATOM 921 C CA . ALA A 1 116 ? -12.016 -5.854 -4.790 1.00 84.06 116 ALA A CA 1
ATOM 922 C C . ALA A 1 116 ? -11.857 -6.692 -3.522 1.00 84.06 116 ALA A C 1
ATOM 924 O O . ALA A 1 116 ? -10.739 -6.854 -3.025 1.00 84.06 116 ALA A O 1
ATOM 925 N N . ILE A 1 117 ? -12.962 -7.259 -3.037 1.00 84.69 117 ILE A N 1
ATOM 926 C CA . ILE A 1 117 ? -13.010 -8.067 -1.816 1.00 84.69 117 ILE A CA 1
ATOM 927 C C . ILE A 1 117 ? -13.377 -9.508 -2.178 1.00 84.69 117 ILE A C 1
ATOM 929 O O . ILE A 1 117 ? -14.305 -9.757 -2.946 1.00 84.69 117 ILE A O 1
ATOM 933 N N . LYS A 1 118 ? -12.660 -10.483 -1.614 1.00 87.12 118 LYS A N 1
ATOM 934 C CA . LYS A 1 118 ? -12.933 -11.913 -1.777 1.00 87.12 118 LYS A CA 1
ATOM 935 C C . LYS A 1 118 ? -12.941 -12.593 -0.417 1.00 87.12 118 LYS A C 1
ATOM 937 O O . LYS A 1 118 ? -11.917 -12.630 0.256 1.00 87.12 118 LYS A O 1
ATOM 942 N N . LYS A 1 119 ? -14.083 -13.186 -0.049 1.00 89.69 119 LYS A N 1
ATOM 943 C CA . LYS A 1 119 ? -14.282 -13.862 1.249 1.00 89.69 119 LYS A CA 1
ATOM 944 C C . LYS A 1 119 ? -13.882 -12.973 2.444 1.00 89.69 119 LYS A C 1
ATOM 946 O O . LYS A 1 119 ? -13.183 -13.432 3.337 1.00 89.69 119 LYS A O 1
ATOM 951 N N . GLY A 1 120 ? -14.279 -11.699 2.416 1.00 88.88 120 GLY A N 1
ATOM 952 C CA . GLY A 1 120 ? -13.975 -10.730 3.476 1.00 88.88 120 GLY A CA 1
ATOM 953 C C . GLY A 1 120 ? -12.555 -10.153 3.461 1.00 88.88 120 GLY A C 1
ATOM 954 O O . GLY A 1 120 ? -12.218 -9.411 4.371 1.00 88.88 120 GLY A O 1
ATOM 955 N N . HIS A 1 121 ? -11.733 -10.458 2.453 1.00 93.00 121 HIS A N 1
ATOM 956 C CA . HIS A 1 121 ? -10.384 -9.900 2.328 1.00 93.00 121 HIS A CA 1
ATOM 957 C C . HIS A 1 121 ? -10.222 -9.026 1.089 1.00 93.00 121 HIS A C 1
ATOM 959 O O . HIS A 1 121 ? -10.639 -9.424 -0.003 1.00 93.00 121 HIS A O 1
ATOM 965 N N . ILE A 1 122 ? -9.538 -7.895 1.219 1.00 91.75 122 ILE A N 1
ATOM 966 C CA . ILE A 1 122 ? -9.141 -7.036 0.107 1.00 91.75 122 ILE A CA 1
ATOM 967 C C . ILE A 1 122 ? -8.071 -7.758 -0.720 1.00 91.75 122 ILE A C 1
ATOM 969 O O . ILE A 1 122 ? -6.998 -8.119 -0.240 1.00 91.75 122 ILE A O 1
ATOM 973 N N . VAL A 1 123 ? -8.364 -7.972 -2.003 1.00 93.38 123 VAL A N 1
ATOM 974 C CA . VAL A 1 123 ? -7.451 -8.619 -2.960 1.00 93.38 123 VAL A CA 1
ATOM 975 C C . VAL A 1 123 ? -6.902 -7.653 -4.004 1.00 93.38 123 VAL A C 1
ATOM 977 O O . VAL A 1 123 ? -5.851 -7.921 -4.587 1.00 93.38 123 VAL A O 1
ATOM 980 N N . ALA A 1 124 ? -7.572 -6.527 -4.233 1.00 90.50 124 ALA A N 1
ATOM 981 C CA . ALA A 1 124 ? -7.076 -5.444 -5.073 1.00 90.50 124 ALA A CA 1
ATOM 982 C C . ALA A 1 124 ? -7.526 -4.101 -4.499 1.00 90.50 124 ALA A C 1
ATOM 984 O O . ALA A 1 124 ? -8.657 -3.994 -4.030 1.00 90.50 124 ALA A O 1
ATOM 985 N N . LEU A 1 125 ? -6.653 -3.100 -4.555 1.00 90.75 125 LEU A N 1
ATOM 986 C CA . LEU A 1 125 ? -6.884 -1.762 -4.033 1.00 90.75 125 LEU A CA 1
ATOM 987 C C . LEU A 1 125 ? -6.309 -0.731 -5.010 1.00 90.75 125 LEU A C 1
ATOM 989 O O . LEU A 1 125 ? -5.141 -0.806 -5.392 1.00 90.75 125 LEU A O 1
ATOM 993 N N . ASN A 1 126 ? -7.141 0.220 -5.416 1.00 88.12 126 ASN A N 1
ATOM 994 C CA . ASN A 1 126 ? -6.798 1.335 -6.280 1.00 88.12 126 ASN A CA 1
ATOM 995 C C . ASN A 1 126 ? -7.166 2.650 -5.586 1.00 88.12 126 ASN A C 1
ATOM 997 O O . ASN A 1 126 ? -8.340 2.988 -5.467 1.00 88.12 126 ASN A O 1
ATOM 1001 N N . LEU A 1 127 ? -6.139 3.386 -5.168 1.00 88.00 127 LEU A N 1
ATOM 1002 C CA . LEU A 1 127 ? -6.234 4.714 -4.564 1.00 88.00 127 LEU A CA 1
ATOM 1003 C C . LEU A 1 127 ? -5.600 5.773 -5.477 1.00 88.00 127 LEU A C 1
ATOM 1005 O O . LEU A 1 127 ? -4.999 6.735 -5.004 1.00 88.00 127 LEU A O 1
ATOM 1009 N N . SER A 1 128 ? -5.671 5.588 -6.798 1.00 87.12 128 SER A N 1
ATOM 1010 C CA . SER A 1 128 ? -5.064 6.528 -7.744 1.00 87.12 128 SER A CA 1
ATOM 1011 C C . SER A 1 128 ? -5.798 7.866 -7.766 1.00 87.12 128 SER A C 1
ATOM 1013 O O . SER A 1 128 ? -7.021 7.872 -7.904 1.00 87.12 128 SER A O 1
ATOM 1015 N N . ASN A 1 129 ? -5.071 8.987 -7.769 1.00 85.88 129 ASN A N 1
ATOM 1016 C CA . ASN A 1 129 ? -5.635 10.348 -7.789 1.00 85.88 129 ASN A CA 1
ATOM 1017 C C . ASN A 1 129 ? -6.406 10.735 -6.512 1.00 85.88 129 ASN A C 1
ATOM 1019 O O . ASN A 1 129 ? -7.381 11.478 -6.580 1.00 85.88 129 ASN A O 1
ATOM 1023 N N . TRP A 1 130 ? -5.987 10.235 -5.348 1.00 81.81 130 TRP A N 1
ATOM 1024 C CA . TRP A 1 130 ? -6.633 10.543 -4.063 1.00 81.81 130 TRP A CA 1
ATOM 1025 C C . TRP A 1 130 ? -5.990 11.725 -3.327 1.00 81.81 130 TRP A C 1
ATOM 1027 O O . TRP A 1 130 ? -6.443 12.101 -2.248 1.00 81.81 130 TRP A O 1
ATOM 1037 N N . GLY A 1 131 ? -4.929 12.317 -3.885 1.00 85.44 131 GLY A N 1
ATOM 1038 C CA . GLY A 1 131 ? -4.183 13.392 -3.232 1.00 85.44 131 GLY A CA 1
ATOM 1039 C C . GLY A 1 131 ? -3.494 12.941 -1.941 1.00 85.44 131 GLY A C 1
ATOM 1040 O O . GLY A 1 131 ? -3.246 13.761 -1.060 1.00 85.44 131 GLY A O 1
ATOM 1041 N N . LEU A 1 132 ? -3.202 11.643 -1.809 1.00 87.19 132 LEU A N 1
ATOM 1042 C CA . LEU A 1 132 ? -2.564 11.081 -0.622 1.00 87.19 132 LEU A CA 1
ATOM 1043 C C . LEU A 1 132 ? -1.155 11.647 -0.465 1.00 87.19 132 LEU A C 1
ATOM 1045 O O . LEU A 1 132 ? -0.356 11.563 -1.393 1.00 87.19 132 LEU A O 1
ATOM 1049 N N . ASN A 1 133 ? -0.838 12.157 0.723 1.00 90.44 133 ASN A N 1
ATOM 1050 C CA . ASN A 1 133 ? 0.532 12.536 1.092 1.00 90.44 133 ASN A CA 1
ATOM 1051 C C . ASN A 1 133 ? 1.270 11.389 1.802 1.00 90.44 133 ASN A C 1
ATOM 1053 O O . ASN A 1 133 ? 2.495 11.343 1.832 1.00 90.44 133 ASN A O 1
ATOM 1057 N N . LYS A 1 134 ? 0.518 10.453 2.390 1.00 91.25 134 LYS A N 1
ATOM 1058 C CA . LYS A 1 134 ? 1.033 9.277 3.092 1.00 91.25 134 LYS A CA 1
ATOM 1059 C C . LYS A 1 134 ? 0.074 8.103 2.931 1.00 91.25 134 LYS A C 1
ATOM 1061 O O . LYS A 1 134 ? -1.131 8.303 2.784 1.00 91.25 134 LYS A O 1
ATOM 1066 N N . LEU A 1 135 ? 0.615 6.893 3.005 1.00 93.56 135 LEU A N 1
ATOM 1067 C CA . LEU A 1 135 ? -0.154 5.659 3.140 1.00 93.56 135 LEU A CA 1
ATOM 1068 C C . LEU A 1 135 ? -0.047 5.176 4.598 1.00 93.56 135 LEU A C 1
ATOM 1070 O O . LEU A 1 135 ? 1.055 5.214 5.147 1.00 93.56 135 LEU A O 1
ATOM 1074 N N . PRO A 1 136 ? -1.142 4.753 5.252 1.00 93.25 136 PRO A N 1
ATOM 1075 C CA . PRO A 1 136 ? -1.085 4.336 6.649 1.00 93.25 136 PRO A CA 1
ATOM 1076 C C . PRO A 1 136 ? -0.356 2.996 6.822 1.00 93.25 136 PRO A C 1
ATOM 1078 O O . PRO A 1 136 ? -0.467 2.104 5.982 1.00 93.25 136 PRO A O 1
ATOM 1081 N N . GLU A 1 137 ? 0.320 2.821 7.963 1.00 95.56 137 GLU A N 1
ATOM 1082 C CA . GLU A 1 137 ? 1.005 1.571 8.348 1.00 95.56 137 GLU A CA 1
ATOM 1083 C C . GLU A 1 137 ? 0.062 0.354 8.426 1.00 95.56 137 GLU A C 1
ATOM 1085 O O . GLU A 1 137 ? 0.470 -0.801 8.311 1.00 95.56 137 GLU A O 1
ATOM 1090 N N . SER A 1 138 ? -1.241 0.577 8.584 1.00 95.12 138 SER A N 1
ATOM 1091 C CA . SER A 1 138 ? -2.228 -0.502 8.545 1.00 95.12 138 SER A CA 1
ATOM 1092 C C . SER A 1 138 ? -2.391 -1.137 7.165 1.00 95.12 138 SER A C 1
ATOM 1094 O O . SER A 1 138 ? -3.034 -2.183 7.081 1.00 95.12 138 SER A O 1
ATOM 1096 N N . ILE A 1 139 ? -1.767 -0.613 6.098 1.00 96.62 139 ILE A N 1
ATOM 1097 C CA . ILE A 1 139 ? -1.727 -1.297 4.797 1.00 96.62 139 ILE A CA 1
ATOM 1098 C C . ILE A 1 139 ? -1.174 -2.723 4.926 1.00 96.62 139 ILE A C 1
ATOM 1100 O O . ILE A 1 139 ? -1.668 -3.630 4.260 1.00 96.62 139 ILE A O 1
ATOM 1104 N N . GLY A 1 140 ? -0.225 -2.963 5.840 1.00 97.06 140 GLY A N 1
ATOM 1105 C CA . GLY A 1 140 ? 0.339 -4.295 6.073 1.00 97.06 140 GLY A CA 1
ATOM 1106 C C . GLY A 1 140 ? -0.661 -5.332 6.597 1.00 97.06 140 GLY A C 1
ATOM 1107 O O . GLY A 1 140 ? -0.386 -6.528 6.516 1.00 97.06 140 GLY A O 1
ATOM 1108 N N . SER A 1 141 ? -1.831 -4.905 7.091 1.00 96.25 141 SER A N 1
ATOM 1109 C CA . SER A 1 141 ? -2.913 -5.810 7.510 1.00 96.25 141 SER A CA 1
ATOM 1110 C C . SER A 1 141 ? -3.599 -6.512 6.332 1.00 96.25 141 SER A C 1
ATOM 1112 O O . SER A 1 141 ? -4.203 -7.570 6.521 1.00 96.25 141 SER A O 1
ATOM 1114 N N . LEU A 1 142 ? -3.465 -5.984 5.106 1.00 97.06 142 LEU A N 1
ATOM 1115 C CA . LEU A 1 142 ? -4.132 -6.494 3.904 1.00 97.06 142 LEU A CA 1
ATOM 1116 C C . LEU A 1 142 ? -3.430 -7.749 3.352 1.00 97.06 142 LEU A C 1
ATOM 1118 O O . LEU A 1 142 ? -2.945 -7.795 2.221 1.00 97.06 142 LEU A O 1
ATOM 1122 N N . SER A 1 143 ? -3.375 -8.807 4.160 1.00 95.19 143 SER A N 1
ATOM 1123 C CA . SER A 1 143 ? -2.561 -10.012 3.933 1.00 95.19 143 SER A CA 1
ATOM 1124 C C . SER A 1 143 ? -2.869 -10.774 2.634 1.00 95.19 143 SER A C 1
ATOM 1126 O O . SER A 1 143 ? -2.062 -11.591 2.180 1.00 95.19 143 SER A O 1
ATOM 1128 N N . LYS A 1 144 ? -4.039 -10.540 2.022 1.00 96.69 144 LYS A N 1
ATOM 1129 C CA . LYS A 1 144 ? -4.459 -11.158 0.752 1.00 96.69 144 LYS A CA 1
ATOM 1130 C C . LYS A 1 144 ? -4.352 -10.226 -0.453 1.00 96.69 144 LYS A C 1
ATOM 1132 O O . LYS A 1 144 ? -4.690 -10.667 -1.559 1.00 96.69 144 LYS A O 1
ATOM 1137 N N . LEU A 1 145 ? -3.855 -9.003 -0.271 1.00 96.75 145 LEU A N 1
ATOM 1138 C CA . LEU A 1 145 ? -3.731 -8.014 -1.332 1.00 96.75 145 LEU A CA 1
ATOM 1139 C C . LEU A 1 145 ? -2.779 -8.501 -2.427 1.00 96.75 145 LEU A C 1
ATOM 1141 O O . LEU A 1 145 ? -1.680 -8.986 -2.162 1.00 96.75 145 LEU A O 1
ATOM 1145 N N . ARG A 1 146 ? -3.218 -8.377 -3.682 1.00 96.19 146 ARG A N 1
ATOM 1146 C CA . ARG A 1 146 ? -2.464 -8.777 -4.880 1.00 96.19 146 ARG A CA 1
ATOM 1147 C C . ARG A 1 146 ? -2.138 -7.604 -5.786 1.00 96.19 146 ARG A C 1
ATOM 1149 O O . ARG A 1 146 ? -1.138 -7.658 -6.495 1.00 96.19 146 ARG A O 1
ATOM 1156 N N . HIS A 1 147 ? -2.964 -6.567 -5.777 1.00 94.81 147 HIS A N 1
ATOM 1157 C CA . HIS A 1 147 ? -2.784 -5.395 -6.622 1.00 94.81 147 HIS A CA 1
ATOM 1158 C C . HIS A 1 147 ? -2.964 -4.143 -5.773 1.00 94.81 147 HIS A C 1
ATOM 1160 O O . HIS A 1 147 ? -4.034 -3.960 -5.198 1.00 94.81 147 HIS A O 1
ATOM 1166 N N . LEU A 1 148 ? -1.926 -3.315 -5.700 1.00 95.88 148 LEU A N 1
ATOM 1167 C CA . LEU A 1 148 ? -1.941 -2.023 -5.026 1.00 95.88 148 LEU A CA 1
ATOM 1168 C C . LEU A 1 148 ? -1.573 -0.942 -6.038 1.00 95.88 148 LEU A C 1
ATOM 1170 O O . LEU A 1 148 ? -0.454 -0.930 -6.548 1.00 95.88 148 LEU A O 1
ATOM 1174 N N . ILE A 1 149 ? -2.526 -0.066 -6.347 1.00 93.31 149 ILE A N 1
ATOM 1175 C CA . ILE A 1 149 ? -2.358 1.022 -7.311 1.00 93.31 149 ILE A CA 1
ATOM 1176 C C . ILE A 1 149 ? -2.499 2.349 -6.567 1.00 93.31 149 ILE A C 1
ATOM 1178 O O . ILE A 1 149 ? -3.568 2.655 -6.045 1.00 93.31 149 ILE A O 1
ATOM 1182 N N . LEU A 1 150 ? -1.419 3.123 -6.511 1.00 93.31 150 LEU A N 1
ATOM 1183 C CA . LEU A 1 150 ? -1.316 4.403 -5.801 1.00 93.31 150 LEU A CA 1
ATOM 1184 C C . LEU A 1 150 ? -0.988 5.560 -6.751 1.00 93.31 150 LEU A C 1
ATOM 1186 O O . LEU A 1 150 ? -0.614 6.638 -6.299 1.00 93.31 150 LEU A O 1
ATOM 1190 N N . LYS A 1 151 ? -1.129 5.341 -8.059 1.00 90.81 151 LYS A N 1
ATOM 1191 C CA . LYS A 1 151 ? -0.712 6.267 -9.109 1.00 90.81 151 LYS A CA 1
ATOM 1192 C C . LYS A 1 151 ? -1.266 7.686 -8.919 1.00 90.81 151 LYS A C 1
ATOM 1194 O O . LYS A 1 151 ? -2.438 7.855 -8.590 1.00 90.81 151 LYS A O 1
ATOM 1199 N N . ASN A 1 152 ? -0.467 8.696 -9.259 1.00 91.19 152 ASN A N 1
ATOM 1200 C CA . ASN A 1 152 ? -0.858 10.109 -9.210 1.00 91.19 152 ASN A CA 1
ATOM 1201 C C . ASN A 1 152 ? -1.305 10.543 -7.803 1.00 91.19 152 ASN A C 1
ATOM 1203 O O . ASN A 1 152 ? -2.449 10.932 -7.573 1.00 91.19 152 ASN A O 1
ATOM 1207 N N . ASN A 1 153 ? -0.395 10.411 -6.845 1.00 90.94 153 ASN A N 1
ATOM 1208 C CA . ASN A 1 153 ? -0.553 10.904 -5.478 1.00 90.94 153 ASN A CA 1
ATOM 1209 C C . ASN A 1 153 ? 0.698 11.715 -5.096 1.00 90.94 153 ASN A C 1
ATOM 1211 O O . ASN A 1 153 ? 1.599 11.898 -5.903 1.00 90.94 153 ASN A O 1
ATOM 1215 N N . ASN A 1 154 ? 0.773 12.214 -3.867 1.00 91.75 154 ASN A N 1
ATOM 1216 C CA . ASN A 1 154 ? 1.922 12.959 -3.347 1.00 91.75 154 ASN A CA 1
ATOM 1217 C C . ASN A 1 154 ? 2.658 12.156 -2.256 1.00 91.75 154 ASN A C 1
ATOM 1219 O O . ASN A 1 154 ? 3.113 12.720 -1.265 1.00 91.75 154 ASN A O 1
ATOM 1223 N N . ILE A 1 155 ? 2.720 10.832 -2.409 1.00 92.56 155 ILE A N 1
ATOM 1224 C CA . ILE A 1 155 ? 3.334 9.905 -1.455 1.00 92.56 155 ILE A CA 1
ATOM 1225 C C . ILE A 1 155 ? 4.8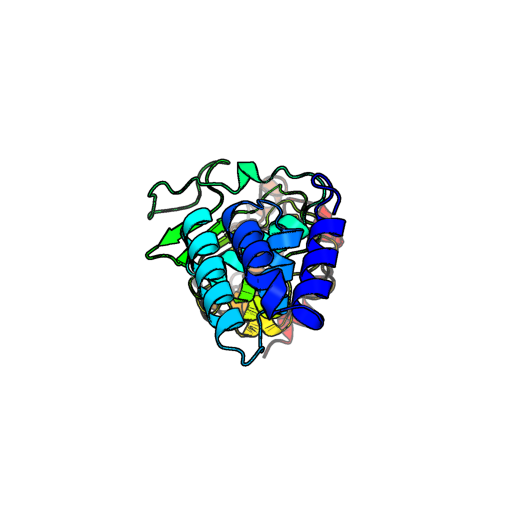52 9.874 -1.677 1.00 92.56 155 ILE A C 1
ATOM 1227 O O . ILE A 1 155 ? 5.325 9.283 -2.644 1.00 92.56 155 ILE A O 1
ATOM 1231 N N . ASN A 1 156 ? 5.629 10.451 -0.756 1.00 92.25 156 ASN A N 1
ATOM 1232 C CA . ASN A 1 156 ? 7.095 10.453 -0.869 1.00 92.25 156 ASN A CA 1
ATOM 1233 C C . ASN A 1 156 ? 7.748 9.085 -0.613 1.00 92.25 156 ASN A C 1
ATOM 1235 O O . ASN A 1 156 ? 8.812 8.805 -1.159 1.00 92.25 156 ASN A O 1
ATOM 1239 N N . THR A 1 157 ? 7.111 8.228 0.186 1.00 93.75 157 THR A N 1
ATOM 1240 C CA . THR A 1 157 ? 7.538 6.847 0.448 1.00 93.75 157 THR A CA 1
ATOM 1241 C C . THR A 1 157 ? 6.345 5.996 0.886 1.00 93.75 157 THR A C 1
ATOM 1243 O O . THR A 1 157 ? 5.336 6.525 1.362 1.00 93.75 157 THR A O 1
ATOM 1246 N N . VAL A 1 158 ? 6.445 4.676 0.733 1.00 95.75 158 VAL A N 1
ATOM 1247 C CA . VAL A 1 158 ? 5.472 3.724 1.292 1.00 95.75 158 VAL A CA 1
ATOM 1248 C C . VAL A 1 158 ? 5.946 3.232 2.668 1.00 95.75 158 VAL A C 1
ATOM 1250 O O . VAL A 1 158 ? 7.151 3.145 2.886 1.00 95.75 158 VAL A O 1
ATOM 1253 N N . PRO A 1 159 ? 5.039 2.905 3.604 1.00 96.44 159 PRO A N 1
ATOM 1254 C CA . PRO A 1 159 ? 5.407 2.462 4.950 1.00 96.44 159 PRO A CA 1
ATOM 1255 C C . PRO A 1 159 ? 6.144 1.115 4.953 1.00 96.44 159 PRO A C 1
ATOM 1257 O O . PRO A 1 159 ? 5.937 0.295 4.053 1.00 96.44 159 PRO A O 1
ATOM 1260 N N . GLU A 1 160 ? 6.924 0.834 6.003 1.00 96.19 160 GLU A N 1
ATOM 1261 C CA . GLU A 1 160 ? 7.662 -0.436 6.171 1.00 96.19 160 GLU A CA 1
ATOM 1262 C C . GLU A 1 160 ? 6.723 -1.656 6.208 1.00 96.19 160 GLU A C 1
ATOM 1264 O O . GLU A 1 160 ? 7.022 -2.737 5.694 1.00 96.19 160 GLU A O 1
ATOM 1269 N N . SER A 1 161 ? 5.515 -1.485 6.741 1.00 97.75 161 SER A N 1
ATOM 1270 C CA . SER A 1 161 ? 4.470 -2.514 6.703 1.00 97.75 161 SER A CA 1
ATOM 1271 C C . SER A 1 161 ? 4.055 -2.942 5.291 1.00 97.75 161 SER A C 1
ATOM 1273 O O . SER A 1 161 ? 3.480 -4.022 5.138 1.00 97.75 161 SER A O 1
ATOM 1275 N N . THR A 1 162 ? 4.383 -2.178 4.242 1.00 97.31 162 THR A N 1
ATOM 1276 C CA . THR A 1 162 ? 4.168 -2.591 2.844 1.00 97.31 162 THR A CA 1
ATOM 1277 C C . THR A 1 162 ? 4.857 -3.926 2.555 1.00 97.31 162 THR A C 1
ATOM 1279 O O . THR A 1 162 ? 4.295 -4.756 1.842 1.00 97.31 162 THR A O 1
ATOM 1282 N N . GLY A 1 163 ? 6.015 -4.201 3.169 1.00 95.62 163 GLY A N 1
ATOM 1283 C CA . GLY A 1 163 ? 6.709 -5.488 3.057 1.00 95.62 163 GLY A CA 1
ATOM 1284 C C . GLY A 1 163 ? 5.949 -6.692 3.634 1.00 95.62 163 GLY A C 1
ATOM 1285 O O . GLY A 1 163 ? 6.291 -7.837 3.339 1.00 95.62 163 GLY A O 1
ATOM 1286 N N . LEU A 1 164 ? 4.887 -6.479 4.420 1.00 97.44 164 LEU A N 1
ATOM 1287 C CA . LEU A 1 164 ? 4.033 -7.552 4.947 1.00 97.44 164 LEU A CA 1
ATOM 1288 C C . LEU A 1 164 ? 3.045 -8.099 3.903 1.00 97.44 164 LEU A C 1
ATOM 1290 O O . LEU A 1 164 ? 2.455 -9.163 4.109 1.00 97.44 164 LEU A O 1
ATOM 1294 N N . LEU A 1 165 ? 2.898 -7.431 2.754 1.00 97.69 165 LEU A N 1
ATOM 1295 C CA . LEU A 1 165 ? 1.994 -7.813 1.667 1.00 97.69 165 LEU A CA 1
ATOM 1296 C C . LEU A 1 165 ? 2.537 -8.986 0.832 1.00 97.69 165 LEU A C 1
ATOM 1298 O O . LEU A 1 165 ? 2.722 -8.894 -0.379 1.00 97.69 165 LEU A O 1
ATOM 1302 N N . ARG A 1 166 ? 2.765 -10.140 1.464 1.00 94.31 166 ARG A N 1
ATOM 1303 C CA . ARG A 1 166 ? 3.447 -11.315 0.877 1.00 94.31 166 ARG A CA 1
ATOM 1304 C C . ARG A 1 166 ? 2.791 -11.899 -0.383 1.00 94.31 166 ARG A C 1
ATOM 1306 O O . ARG A 1 166 ? 3.397 -12.725 -1.062 1.00 94.31 166 ARG A O 1
ATOM 1313 N N . HIS A 1 167 ? 1.553 -11.517 -0.693 1.00 96.31 167 HIS A N 1
ATOM 1314 C CA . HIS A 1 167 ? 0.823 -11.945 -1.891 1.00 96.31 167 HIS A CA 1
ATOM 1315 C C . HIS A 1 167 ? 0.732 -10.874 -2.983 1.00 96.31 167 HIS A C 1
ATOM 1317 O O . HIS A 1 167 ? 0.105 -11.131 -4.020 1.00 96.31 167 HIS A O 1
ATOM 1323 N N . LEU A 1 168 ? 1.357 -9.710 -2.777 1.00 96.19 168 LEU A N 1
ATOM 1324 C CA . LEU A 1 168 ? 1.350 -8.612 -3.730 1.00 96.19 168 LEU A CA 1
ATOM 1325 C C . LEU A 1 168 ? 2.030 -9.045 -5.026 1.00 96.19 168 LEU A C 1
ATOM 1327 O O . LEU A 1 168 ? 3.106 -9.631 -5.014 1.00 96.19 168 LEU A O 1
ATOM 1331 N N . ARG A 1 169 ? 1.369 -8.777 -6.150 1.00 92.88 169 ARG A N 1
ATOM 1332 C CA . ARG A 1 169 ? 1.820 -9.104 -7.509 1.00 92.88 169 ARG A CA 1
ATOM 1333 C C . ARG A 1 169 ? 2.072 -7.852 -8.329 1.00 92.88 169 ARG A C 1
ATOM 1335 O O . ARG A 1 169 ? 2.952 -7.865 -9.184 1.00 92.88 169 ARG A O 1
ATOM 1342 N N . THR A 1 170 ? 1.302 -6.800 -8.075 1.00 92.06 170 THR A N 1
ATOM 1343 C CA . THR A 1 170 ? 1.409 -5.516 -8.766 1.00 92.06 170 THR A CA 1
ATOM 1344 C C . THR A 1 170 ? 1.456 -4.391 -7.747 1.00 92.06 170 THR A C 1
ATOM 1346 O O . THR A 1 170 ? 0.547 -4.292 -6.919 1.00 92.06 170 THR A O 1
ATOM 1349 N N . LEU A 1 171 ? 2.478 -3.547 -7.855 1.00 94.75 171 LEU A N 1
ATOM 1350 C CA . LEU A 1 171 ? 2.613 -2.297 -7.117 1.00 94.75 171 LEU A CA 1
ATOM 1351 C C . LEU A 1 171 ? 2.810 -1.153 -8.117 1.00 94.75 171 LEU A C 1
ATOM 1353 O O . LEU A 1 171 ? 3.824 -1.100 -8.808 1.00 94.75 171 LEU A O 1
ATOM 1357 N N . ASP A 1 172 ? 1.836 -0.257 -8.220 1.00 93.69 172 ASP A N 1
ATOM 1358 C CA . ASP A 1 172 ? 1.944 0.935 -9.063 1.00 93.69 172 ASP A CA 1
ATOM 1359 C C . ASP A 1 172 ? 2.102 2.175 -8.184 1.00 93.69 172 ASP A C 1
ATOM 1361 O O . ASP A 1 172 ? 1.167 2.581 -7.494 1.00 93.69 172 ASP A O 1
ATOM 1365 N N . LEU A 1 173 ? 3.302 2.748 -8.219 1.00 94.06 173 LEU A N 1
ATOM 1366 C CA . LEU A 1 173 ? 3.703 3.973 -7.532 1.00 94.06 173 LEU A CA 1
ATOM 1367 C C . LEU A 1 173 ? 4.022 5.081 -8.541 1.00 94.06 173 LEU A C 1
ATOM 1369 O O . LEU A 1 173 ? 4.804 5.985 -8.257 1.00 94.06 173 LEU A O 1
ATOM 1373 N N . SER A 1 174 ? 3.482 4.989 -9.755 1.00 91.12 174 SER A N 1
ATOM 1374 C CA . SER A 1 174 ? 3.766 5.961 -10.802 1.00 91.12 174 SER A CA 1
ATOM 1375 C C . SER A 1 174 ? 3.262 7.343 -10.407 1.00 91.12 174 SER A C 1
ATOM 1377 O O . SER A 1 174 ? 2.098 7.489 -10.037 1.00 91.12 174 SER A O 1
ATOM 1379 N N . ASP A 1 175 ? 4.080 8.372 -10.610 1.00 91.56 175 ASP A N 1
ATOM 1380 C CA . ASP A 1 175 ? 3.679 9.764 -10.388 1.00 91.56 175 ASP A CA 1
ATOM 1381 C C . ASP A 1 175 ? 3.254 10.012 -8.930 1.00 91.56 175 ASP A C 1
ATOM 1383 O O . ASP A 1 175 ? 2.216 10.605 -8.650 1.00 91.56 175 ASP A O 1
ATOM 1387 N N . CYS A 1 176 ? 4.006 9.448 -7.983 1.00 92.81 176 CYS A N 1
ATOM 1388 C CA . CYS A 1 176 ? 3.725 9.574 -6.554 1.00 92.81 176 CYS A CA 1
ATOM 1389 C C . CYS A 1 176 ? 4.627 10.599 -5.853 1.00 92.81 176 CYS A C 1
ATOM 1391 O O . CYS A 1 176 ? 4.369 10.926 -4.703 1.00 92.81 176 CYS A O 1
ATOM 1393 N N . LYS A 1 177 ? 5.660 11.125 -6.529 1.00 91.19 177 LYS A N 1
ATOM 1394 C CA . LYS A 1 177 ? 6.759 11.914 -5.931 1.00 91.19 177 LYS A CA 1
ATOM 1395 C C . LYS A 1 177 ? 7.615 11.106 -4.949 1.00 91.19 177 LYS A C 1
ATOM 1397 O O . LYS A 1 177 ? 8.131 11.662 -3.976 1.00 91.19 177 LYS A O 1
ATOM 1402 N N . ILE A 1 178 ? 7.774 9.811 -5.225 1.00 91.44 178 ILE A N 1
ATOM 1403 C CA . ILE A 1 178 ? 8.629 8.916 -4.443 1.00 91.44 178 ILE A CA 1
ATOM 1404 C C . ILE A 1 178 ? 10.065 9.440 -4.487 1.00 91.44 178 ILE A C 1
ATOM 1406 O O . ILE A 1 178 ? 10.590 9.692 -5.574 1.00 91.44 178 ILE A O 1
ATOM 1410 N N . ASN A 1 179 ? 10.683 9.584 -3.316 1.00 89.56 179 ASN A N 1
ATOM 1411 C CA . ASN A 1 179 ? 12.110 9.884 -3.181 1.00 89.56 179 ASN A CA 1
ATOM 1412 C C . ASN A 1 179 ? 12.916 8.711 -2.606 1.00 89.56 179 ASN A C 1
ATOM 1414 O O . ASN A 1 179 ? 14.102 8.582 -2.883 1.00 89.56 179 ASN A O 1
ATOM 1418 N N . SER A 1 180 ? 12.253 7.822 -1.867 1.00 89.19 180 SER A N 1
ATOM 1419 C CA . SER A 1 180 ? 12.840 6.655 -1.217 1.00 89.19 180 SER A CA 1
ATOM 1420 C C . SER A 1 180 ? 11.805 5.536 -1.114 1.00 89.19 180 SER A C 1
ATOM 1422 O O . SER A 1 180 ? 10.596 5.771 -1.172 1.00 89.19 180 SER A O 1
ATOM 1424 N N . LEU A 1 181 ? 12.271 4.299 -0.970 1.00 92.12 181 LEU A N 1
ATOM 1425 C CA . LEU A 1 181 ? 11.427 3.122 -0.783 1.00 92.12 181 LEU A CA 1
ATOM 1426 C C . LEU A 1 181 ? 12.001 2.264 0.349 1.00 92.12 181 LEU A C 1
ATOM 1428 O O . LEU A 1 181 ? 13.222 2.158 0.444 1.00 92.12 181 LEU A O 1
ATOM 1432 N N . PRO A 1 182 ? 11.154 1.634 1.180 1.00 92.69 182 PRO A N 1
ATOM 1433 C CA . PRO A 1 182 ? 11.624 0.882 2.334 1.00 92.69 182 PRO A CA 1
ATOM 1434 C C . PRO A 1 182 ? 12.299 -0.436 1.935 1.00 92.69 182 PRO A C 1
ATOM 1436 O O . PRO A 1 182 ? 11.901 -1.107 0.972 1.00 92.69 182 PRO A O 1
ATOM 1439 N N . ASP A 1 183 ? 13.276 -0.865 2.734 1.00 88.62 183 ASP A N 1
ATOM 1440 C CA . ASP A 1 183 ? 14.003 -2.120 2.511 1.00 88.62 183 ASP A CA 1
ATOM 1441 C C . ASP A 1 183 ? 13.103 -3.351 2.666 1.00 88.62 183 ASP A C 1
ATOM 1443 O O . ASP A 1 183 ? 13.307 -4.372 1.999 1.00 88.62 183 ASP A O 1
ATOM 1447 N N . SER A 1 184 ? 12.044 -3.252 3.475 1.00 93.56 184 SER A N 1
ATOM 1448 C CA . SER A 1 184 ? 11.051 -4.315 3.671 1.00 93.56 184 SER A CA 1
ATOM 1449 C C . SER A 1 184 ? 10.359 -4.785 2.390 1.00 93.56 184 SER A C 1
ATOM 1451 O O . SER A 1 184 ? 9.833 -5.903 2.378 1.00 93.56 184 SER A O 1
ATOM 1453 N N . LEU A 1 185 ? 10.416 -4.027 1.284 1.00 92.81 185 LEU A N 1
ATOM 1454 C CA . LEU A 1 185 ? 9.959 -4.500 -0.030 1.00 92.81 185 LEU A CA 1
ATOM 1455 C C . LEU A 1 185 ? 10.676 -5.790 -0.479 1.00 92.81 185 LEU A C 1
ATOM 1457 O O . LEU A 1 185 ? 10.156 -6.513 -1.329 1.00 92.81 185 LEU A O 1
ATOM 1461 N N . ILE A 1 186 ? 11.825 -6.140 0.119 1.00 89.31 186 ILE A N 1
ATOM 1462 C CA . ILE A 1 186 ? 12.523 -7.423 -0.088 1.00 89.31 186 ILE A CA 1
ATOM 1463 C C . ILE A 1 186 ? 11.653 -8.647 0.240 1.00 89.31 186 ILE A C 1
ATOM 1465 O O . ILE A 1 186 ? 11.839 -9.720 -0.339 1.00 89.31 186 ILE A O 1
ATOM 1469 N N . ASN A 1 187 ? 10.663 -8.480 1.120 1.00 92.19 187 ASN A N 1
ATOM 1470 C CA . ASN A 1 187 ? 9.750 -9.535 1.559 1.00 92.19 187 ASN A CA 1
ATOM 1471 C C . ASN A 1 187 ? 8.604 -9.799 0.564 1.00 92.19 187 ASN A C 1
ATOM 1473 O O . ASN A 1 187 ? 7.827 -10.744 0.733 1.00 92.19 187 ASN A O 1
ATOM 1477 N N . LEU A 1 188 ? 8.488 -8.997 -0.500 1.00 92.50 188 LEU A N 1
ATOM 1478 C CA . LEU A 1 188 ? 7.456 -9.138 -1.529 1.00 92.50 188 LEU A CA 1
ATOM 1479 C C . LEU A 1 188 ? 7.822 -10.212 -2.563 1.00 92.50 188 LEU A C 1
ATOM 1481 O O . LEU A 1 188 ? 7.926 -9.957 -3.759 1.00 92.50 188 LEU A O 1
ATOM 1485 N N . HIS A 1 189 ? 7.990 -11.455 -2.114 1.00 87.62 189 HIS A N 1
ATOM 1486 C CA . HIS A 1 189 ? 8.480 -12.563 -2.946 1.00 87.62 189 HIS A CA 1
ATOM 1487 C C . HIS A 1 189 ? 7.566 -12.953 -4.124 1.00 87.62 189 HIS A C 1
ATOM 1489 O O . HIS A 1 189 ? 7.990 -13.697 -5.006 1.00 87.62 189 HIS A O 1
ATOM 1495 N N . MET A 1 190 ? 6.309 -12.496 -4.134 1.00 90.94 190 MET A N 1
ATOM 1496 C CA . MET A 1 190 ? 5.339 -12.755 -5.208 1.00 90.94 190 MET A CA 1
ATOM 1497 C C . MET A 1 190 ? 5.156 -11.574 -6.170 1.00 90.94 190 MET A C 1
ATOM 1499 O O . MET A 1 190 ? 4.318 -11.668 -7.077 1.00 90.94 190 MET A O 1
ATOM 1503 N N . LEU A 1 191 ? 5.900 -10.481 -5.969 1.00 89.81 191 LEU A N 1
ATOM 1504 C CA . LEU A 1 191 ? 5.802 -9.276 -6.779 1.00 89.81 191 LEU A CA 1
ATOM 1505 C C . LEU A 1 191 ? 6.297 -9.575 -8.190 1.00 89.81 191 LEU A C 1
ATOM 1507 O O . LEU A 1 191 ? 7.367 -10.139 -8.370 1.00 89.81 191 LEU A O 1
ATOM 1511 N N . LYS A 1 192 ? 5.481 -9.238 -9.187 1.00 85.38 192 LYS A N 1
ATOM 1512 C CA . LYS A 1 192 ? 5.772 -9.493 -10.607 1.00 85.38 192 LYS A CA 1
ATOM 1513 C C . LYS A 1 192 ? 5.924 -8.215 -11.405 1.00 85.38 192 LYS A C 1
ATOM 1515 O O . LYS A 1 192 ? 6.462 -8.223 -12.507 1.00 85.38 192 LYS A O 1
ATOM 1520 N N . THR A 1 193 ? 5.326 -7.135 -10.922 1.00 85.00 193 THR A N 1
ATOM 1521 C CA . THR A 1 193 ? 5.259 -5.882 -11.656 1.00 85.00 193 THR A CA 1
ATOM 1522 C C . THR A 1 193 ? 5.317 -4.726 -10.681 1.00 85.00 193 THR A C 1
ATOM 1524 O O . THR A 1 193 ? 4.498 -4.645 -9.763 1.00 85.00 193 THR A O 1
ATOM 1527 N N . VAL A 1 194 ? 6.270 -3.831 -10.919 1.00 88.75 194 VAL A N 1
ATOM 1528 C CA . VAL A 1 194 ? 6.380 -2.548 -10.232 1.00 88.75 194 VAL A CA 1
ATOM 1529 C C . VAL A 1 194 ? 6.424 -1.455 -11.281 1.00 88.75 194 VAL A C 1
ATOM 1531 O O . VAL A 1 194 ? 7.110 -1.601 -12.291 1.00 88.75 194 VAL A O 1
ATOM 1534 N N . PHE A 1 195 ? 5.694 -0.375 -11.033 1.00 88.19 195 PHE A N 1
ATOM 1535 C CA . PHE A 1 195 ? 5.767 0.838 -11.835 1.00 88.19 195 PHE A CA 1
ATOM 1536 C C . PHE A 1 195 ? 6.213 1.997 -10.950 1.00 88.19 195 PHE A C 1
ATOM 1538 O O . PHE A 1 195 ? 5.5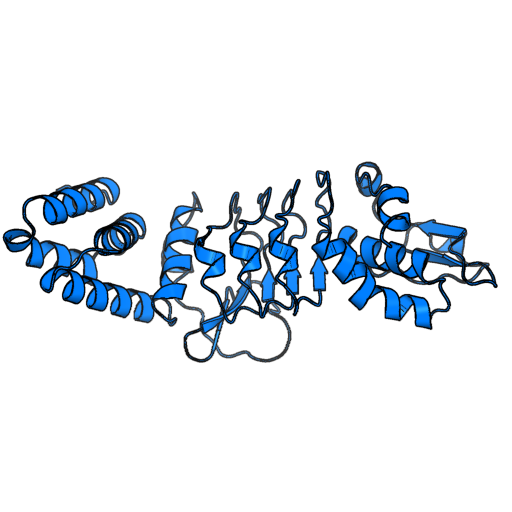74 2.285 -9.939 1.00 88.19 195 PHE A O 1
ATOM 1545 N N . LEU A 1 196 ? 7.314 2.645 -11.332 1.00 88.88 196 LEU A N 1
ATOM 1546 C CA . LEU A 1 196 ? 7.889 3.802 -10.635 1.00 88.88 196 LEU A CA 1
ATOM 1547 C C . LEU A 1 196 ? 7.998 5.027 -11.544 1.00 88.88 196 LEU A C 1
ATOM 1549 O O . LEU A 1 196 ? 8.708 5.979 -11.222 1.00 88.88 196 LEU A O 1
ATOM 1553 N N . CYS A 1 197 ? 7.308 5.022 -12.683 1.00 84.25 197 CYS A N 1
ATOM 1554 C CA . CYS A 1 197 ? 7.463 6.081 -13.665 1.00 84.25 197 CYS A CA 1
ATOM 1555 C C . CYS A 1 197 ? 6.998 7.436 -13.148 1.00 84.25 197 CYS A C 1
ATOM 1557 O O . CYS A 1 197 ? 6.050 7.526 -12.376 1.00 84.25 197 CYS A O 1
ATOM 1559 N N . ARG A 1 198 ? 7.676 8.498 -13.593 1.00 83.50 198 ARG A N 1
ATOM 1560 C CA . ARG A 1 198 ? 7.429 9.880 -13.151 1.00 83.50 198 ARG A CA 1
ATOM 1561 C C . ARG A 1 198 ? 7.692 10.130 -11.654 1.00 83.50 198 ARG A C 1
ATOM 1563 O O . ARG A 1 198 ? 7.119 11.042 -11.074 1.00 83.50 198 ARG A O 1
ATOM 1570 N N . ASN A 1 199 ? 8.591 9.362 -11.032 1.00 85.25 199 ASN A N 1
ATOM 1571 C CA . ASN A 1 199 ? 9.177 9.700 -9.728 1.00 85.25 199 ASN A CA 1
ATOM 1572 C C . ASN A 1 199 ? 10.591 10.261 -9.915 1.00 85.25 199 ASN A C 1
ATOM 1574 O O . ASN A 1 199 ? 11.580 9.546 -9.801 1.00 85.25 199 ASN A O 1
ATOM 1578 N N . TYR A 1 200 ? 10.678 11.547 -10.252 1.00 78.75 200 TYR A N 1
ATOM 1579 C CA . TYR A 1 200 ? 11.940 12.188 -10.647 1.00 78.75 200 TYR A CA 1
ATOM 1580 C C . TYR A 1 200 ? 12.887 12.512 -9.484 1.00 78.75 200 TYR A C 1
ATOM 1582 O O . TYR A 1 200 ? 14.013 12.923 -9.734 1.00 78.75 200 TYR A O 1
ATOM 1590 N N . ASN A 1 201 ? 12.432 12.330 -8.242 1.00 79.56 201 ASN A N 1
ATOM 1591 C CA . ASN A 1 201 ? 13.201 12.597 -7.024 1.00 79.56 201 ASN A CA 1
ATOM 1592 C C . ASN A 1 201 ? 13.731 11.310 -6.374 1.00 79.56 201 ASN A C 1
ATOM 1594 O O . ASN A 1 201 ? 14.169 11.362 -5.232 1.00 79.56 201 ASN A O 1
ATOM 1598 N N . LEU A 1 202 ? 13.607 10.155 -7.038 1.00 81.50 202 LEU A N 1
ATOM 1599 C CA . LEU A 1 202 ? 14.051 8.874 -6.494 1.00 81.50 202 LEU A CA 1
ATOM 1600 C C . LEU A 1 202 ? 15.581 8.865 -6.395 1.00 81.50 202 LEU A C 1
ATOM 1602 O O . LEU A 1 202 ? 16.254 8.801 -7.423 1.00 81.50 202 LEU A O 1
ATOM 1606 N N . GLU A 1 203 ? 16.099 8.946 -5.171 1.00 77.69 203 GLU A N 1
ATOM 1607 C CA . GLU A 1 203 ? 17.541 9.016 -4.902 1.00 77.69 203 GLU A CA 1
ATOM 1608 C C . GLU A 1 203 ? 18.189 7.634 -5.019 1.00 77.69 203 GLU A C 1
ATOM 1610 O O . GLU A 1 203 ? 19.191 7.483 -5.715 1.00 77.69 203 GLU A O 1
ATOM 1615 N N . ASP A 1 204 ? 17.554 6.619 -4.423 1.00 76.69 204 ASP A N 1
ATOM 1616 C CA . ASP A 1 204 ? 18.038 5.241 -4.395 1.00 76.69 204 ASP A CA 1
ATOM 1617 C C . ASP A 1 204 ? 16.945 4.233 -4.762 1.00 76.69 204 ASP A C 1
ATOM 1619 O O . ASP A 1 204 ? 15.759 4.388 -4.451 1.00 76.69 204 ASP A O 1
ATOM 1623 N N . ILE A 1 205 ? 17.363 3.141 -5.404 1.00 77.81 205 ILE A N 1
ATOM 1624 C CA . ILE A 1 205 ? 16.496 2.008 -5.731 1.00 77.81 205 ILE A CA 1
ATOM 1625 C C . ILE A 1 205 ? 16.822 0.872 -4.756 1.00 77.81 205 ILE A C 1
ATOM 1627 O O . ILE A 1 205 ? 17.943 0.360 -4.784 1.00 77.81 205 ILE A O 1
ATOM 1631 N N . PRO A 1 206 ? 15.870 0.411 -3.925 1.00 79.62 206 PRO A N 1
ATOM 1632 C CA . PRO A 1 206 ? 16.160 -0.617 -2.937 1.00 79.62 206 PRO A CA 1
ATOM 1633 C C . PRO A 1 206 ? 16.528 -1.935 -3.622 1.00 79.62 206 PRO A C 1
ATOM 1635 O O . PRO A 1 206 ? 16.010 -2.289 -4.691 1.00 79.62 206 PRO A O 1
ATOM 1638 N N . ARG A 1 207 ? 17.381 -2.721 -2.953 1.00 81.44 207 ARG A N 1
ATOM 1639 C CA . ARG A 1 207 ? 17.886 -4.014 -3.451 1.00 81.44 207 ARG A CA 1
ATOM 1640 C C . ARG A 1 207 ? 16.772 -4.957 -3.911 1.00 81.44 207 ARG A C 1
ATOM 1642 O O . ARG A 1 207 ? 16.969 -5.744 -4.831 1.00 81.44 207 ARG A O 1
ATOM 1649 N N . SER A 1 208 ? 15.598 -4.878 -3.297 1.00 79.31 208 SER A N 1
ATOM 1650 C CA . SER A 1 208 ? 14.412 -5.660 -3.650 1.00 79.31 208 SER A CA 1
ATOM 1651 C C . SER A 1 208 ? 13.930 -5.430 -5.087 1.00 79.31 208 SER A C 1
ATOM 1653 O O . SER A 1 208 ? 13.705 -6.396 -5.818 1.00 79.31 208 SER A O 1
ATOM 1655 N N . ILE A 1 209 ? 13.833 -4.172 -5.527 1.00 82.12 209 ILE A N 1
ATOM 1656 C CA . ILE A 1 209 ? 13.423 -3.811 -6.891 1.00 82.12 209 ILE A CA 1
ATOM 1657 C C . ILE A 1 209 ? 14.511 -4.191 -7.889 1.00 82.12 209 ILE A C 1
ATOM 1659 O O . ILE A 1 209 ? 14.200 -4.730 -8.952 1.00 82.12 209 ILE A O 1
ATOM 1663 N N . LEU A 1 210 ? 15.779 -3.992 -7.524 1.00 82.12 210 LEU A N 1
ATOM 1664 C CA . LEU A 1 210 ? 16.919 -4.424 -8.331 1.00 82.12 210 LEU A CA 1
ATOM 1665 C C . LEU A 1 210 ? 16.895 -5.950 -8.547 1.00 82.12 210 LEU A C 1
ATOM 1667 O O . LEU A 1 210 ? 16.980 -6.429 -9.677 1.00 82.12 210 LEU A O 1
ATOM 1671 N N . LEU A 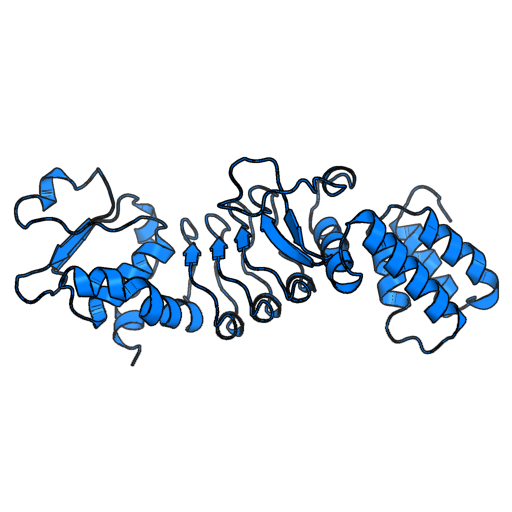1 211 ? 16.675 -6.736 -7.489 1.00 79.56 211 LEU A N 1
ATOM 1672 C CA . LEU A 1 211 ? 16.544 -8.193 -7.584 1.00 79.56 211 LEU A CA 1
ATOM 1673 C C . LEU A 1 211 ? 15.331 -8.627 -8.411 1.00 79.56 211 LEU A C 1
ATOM 1675 O O . LEU A 1 211 ? 15.422 -9.599 -9.159 1.00 79.56 211 LEU A O 1
ATOM 1679 N N . MET A 1 212 ? 14.205 -7.924 -8.295 1.00 76.50 212 MET A N 1
ATOM 1680 C CA . MET A 1 212 ? 13.013 -8.211 -9.092 1.00 76.50 212 MET A CA 1
ATOM 1681 C C . MET A 1 212 ? 13.256 -7.917 -10.580 1.00 76.50 212 MET A C 1
ATOM 1683 O O . MET A 1 212 ? 12.970 -8.763 -11.426 1.00 76.50 212 MET A O 1
ATOM 1687 N N . ALA A 1 213 ? 13.871 -6.782 -10.923 1.00 77.88 213 ALA A N 1
ATOM 1688 C CA . ALA A 1 213 ? 14.296 -6.503 -12.295 1.00 77.88 213 ALA A CA 1
ATOM 1689 C C . ALA A 1 213 ? 15.259 -7.586 -12.825 1.00 77.88 213 ALA A C 1
ATOM 1691 O O . ALA A 1 213 ? 15.085 -8.058 -13.955 1.00 77.88 213 ALA A O 1
ATOM 1692 N N . LYS A 1 214 ? 16.198 -8.063 -11.990 1.00 78.00 214 LYS A N 1
ATOM 1693 C CA . LYS A 1 214 ? 17.131 -9.160 -12.317 1.00 78.00 214 LYS A CA 1
ATOM 1694 C C . LYS A 1 214 ? 16.447 -10.524 -12.458 1.00 78.00 214 LYS A C 1
ATOM 1696 O O . LYS A 1 214 ? 17.041 -11.399 -13.068 1.00 78.00 214 LYS A O 1
ATOM 1701 N N . LYS A 1 215 ? 15.236 -10.749 -11.931 1.00 75.25 215 LYS A N 1
ATOM 1702 C CA . LYS A 1 215 ? 14.518 -12.042 -12.021 1.00 75.25 215 LYS A CA 1
ATOM 1703 C C . LYS A 1 215 ? 13.413 -12.067 -13.077 1.00 75.25 215 LYS A C 1
ATOM 1705 O O . LYS A 1 215 ? 13.300 -13.046 -13.818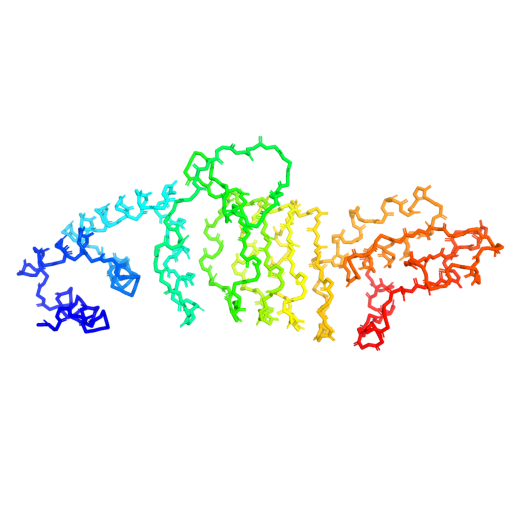 1.00 75.25 215 LYS A O 1
ATOM 1710 N N . ASP A 1 216 ? 12.617 -11.007 -13.153 1.00 70.00 216 ASP A N 1
ATOM 1711 C CA . ASP A 1 216 ? 11.337 -11.029 -13.868 1.00 70.00 216 ASP A CA 1
ATOM 1712 C C . ASP A 1 216 ? 11.374 -10.282 -15.205 1.00 70.00 216 ASP A C 1
ATOM 1714 O O . ASP A 1 216 ? 10.702 -10.687 -16.154 1.00 70.00 216 ASP A O 1
ATOM 1718 N N . PHE A 1 217 ? 12.202 -9.240 -15.329 1.00 66.62 217 PHE A N 1
ATOM 1719 C CA . PHE A 1 217 ? 12.204 -8.367 -16.510 1.00 66.62 217 PHE A CA 1
ATOM 1720 C C . PHE A 1 217 ? 13.311 -8.694 -17.520 1.00 66.62 217 PHE A C 1
ATOM 1722 O O . PHE A 1 217 ? 13.150 -8.452 -18.716 1.00 66.62 217 PHE A O 1
ATOM 1729 N N . PHE A 1 218 ? 14.409 -9.315 -17.080 1.00 71.25 218 PHE A N 1
ATOM 1730 C CA . PHE A 1 218 ? 15.539 -9.625 -17.962 1.00 71.25 218 PHE A CA 1
ATOM 1731 C C . PHE A 1 218 ? 15.246 -10.754 -18.967 1.00 71.25 218 PHE A C 1
ATOM 1733 O O . PHE A 1 218 ? 15.775 -10.733 -20.076 1.00 71.25 218 PHE A O 1
ATOM 1740 N N . ARG A 1 219 ? 14.377 -11.725 -18.628 1.00 79.56 219 ARG A N 1
ATOM 1741 C CA . ARG A 1 219 ? 14.105 -12.905 -19.479 1.00 79.56 219 ARG A CA 1
ATOM 1742 C C . ARG A 1 219 ? 13.666 -12.519 -20.889 1.00 79.56 219 ARG A C 1
ATOM 1744 O O . ARG A 1 219 ? 14.139 -13.115 -21.849 1.00 79.56 219 ARG A O 1
ATOM 1751 N N . LYS A 1 220 ? 12.814 -11.495 -21.007 1.00 84.25 220 LYS A N 1
ATOM 1752 C CA . LYS A 1 220 ? 12.395 -10.918 -22.293 1.00 84.25 220 LYS A CA 1
ATOM 1753 C C . LYS A 1 220 ? 13.613 -10.528 -23.140 1.00 84.25 220 LYS A C 1
ATOM 1755 O O . LYS A 1 220 ? 13.721 -10.939 -24.287 1.00 84.25 220 LYS A O 1
ATOM 1760 N N . TYR A 1 221 ? 14.544 -9.774 -22.564 1.00 87.00 221 TYR A N 1
ATOM 1761 C CA . TYR A 1 221 ? 15.717 -9.269 -23.275 1.00 87.00 221 TYR A CA 1
ATOM 1762 C C . TYR A 1 221 ? 16.735 -10.357 -23.602 1.00 87.00 221 TYR A C 1
ATOM 1764 O O . TYR A 1 221 ? 17.324 -10.324 -24.678 1.00 87.00 221 TYR A O 1
ATOM 1772 N N . ILE A 1 222 ? 16.886 -11.362 -22.735 1.00 87.19 222 ILE A N 1
ATOM 1773 C CA . ILE A 1 222 ? 17.689 -12.553 -23.044 1.00 87.19 222 ILE A CA 1
ATOM 1774 C C . ILE A 1 222 ? 17.168 -13.245 -24.305 1.00 87.19 222 ILE A C 1
ATOM 1776 O O . ILE A 1 222 ? 17.952 -13.589 -25.184 1.00 87.19 222 ILE A O 1
ATOM 1780 N N . TRP A 1 223 ? 15.847 -13.410 -24.431 1.00 87.50 223 TRP A N 1
ATOM 1781 C CA . TRP A 1 223 ? 15.234 -14.016 -25.620 1.00 87.50 223 TRP A CA 1
ATOM 1782 C C . TRP A 1 223 ? 15.413 -13.143 -26.869 1.00 87.50 223 TRP A C 1
ATOM 1784 O O . TRP A 1 223 ? 15.504 -13.659 -27.978 1.00 87.50 223 TRP A O 1
ATOM 1794 N N . GLU A 1 224 ? 15.525 -11.824 -26.695 1.00 88.44 224 GLU A N 1
ATOM 1795 C CA . GLU A 1 224 ? 15.883 -10.873 -27.754 1.00 88.44 224 GLU A CA 1
ATOM 1796 C C . GLU A 1 224 ? 17.408 -10.820 -28.029 1.00 88.44 224 GLU A C 1
ATOM 1798 O O . GLU A 1 224 ? 17.864 -9.983 -28.816 1.00 88.44 224 GLU A O 1
ATOM 1803 N N . GLY A 1 225 ? 18.203 -11.707 -27.417 1.00 87.19 225 GLY A N 1
ATOM 1804 C CA . GLY A 1 225 ? 19.646 -11.851 -27.634 1.00 87.19 225 GLY A CA 1
ATOM 1805 C C . GLY A 1 225 ? 20.503 -10.790 -26.943 1.00 87.19 225 GLY A C 1
ATOM 1806 O O . GLY A 1 225 ? 21.586 -10.486 -27.429 1.00 87.19 225 GLY A O 1
ATOM 1807 N N . VAL A 1 226 ? 20.005 -10.174 -25.868 1.00 89.25 226 VAL A N 1
ATOM 1808 C CA . VAL A 1 226 ? 20.754 -9.197 -25.063 1.00 89.25 226 VAL A CA 1
ATOM 1809 C C . VAL A 1 226 ? 21.622 -9.914 -24.031 1.00 89.25 226 VAL A C 1
ATOM 1811 O O . VAL A 1 226 ? 21.182 -10.891 -23.423 1.00 89.25 226 VAL A O 1
ATOM 1814 N N . HIS A 1 227 ? 22.833 -9.409 -23.794 1.00 86.56 227 HIS A N 1
ATOM 1815 C CA . HIS A 1 227 ? 23.719 -9.930 -22.755 1.00 86.56 227 HIS A CA 1
ATOM 1816 C C . HIS A 1 227 ? 23.089 -9.825 -21.348 1.00 86.56 227 HIS A C 1
ATOM 1818 O O . HIS A 1 227 ? 22.379 -8.867 -21.040 1.00 86.56 227 HIS A O 1
ATOM 1824 N N . LEU A 1 228 ? 23.371 -10.788 -20.460 1.00 81.38 228 LEU A N 1
ATOM 1825 C CA . LEU A 1 228 ? 22.690 -10.940 -19.162 1.00 81.38 228 LEU A CA 1
ATOM 1826 C C . LEU A 1 228 ? 22.687 -9.673 -18.296 1.00 81.38 228 LEU A C 1
ATOM 1828 O O . LEU A 1 228 ? 21.632 -9.257 -17.816 1.00 81.38 228 LEU A O 1
ATOM 1832 N N . ASN A 1 229 ? 23.849 -9.045 -18.125 1.00 78.12 229 ASN A N 1
ATOM 1833 C CA . ASN A 1 229 ? 23.987 -7.869 -17.260 1.00 78.12 229 ASN A CA 1
ATOM 1834 C C . ASN A 1 229 ? 23.242 -6.644 -17.813 1.00 78.12 229 ASN A C 1
ATOM 1836 O O . ASN A 1 229 ? 22.750 -5.816 -17.054 1.00 78.12 229 ASN A O 1
ATOM 1840 N N . GLU A 1 230 ? 23.097 -6.548 -19.132 1.00 81.75 230 GLU A N 1
ATOM 1841 C CA . GLU A 1 230 ? 22.416 -5.431 -19.786 1.00 81.75 230 GLU A CA 1
ATOM 1842 C C . GLU A 1 230 ? 20.912 -5.679 -19.924 1.00 81.75 230 GLU A C 1
ATOM 1844 O O . GLU A 1 230 ? 20.116 -4.748 -19.840 1.00 81.75 230 GLU A O 1
ATOM 1849 N N . ALA A 1 231 ? 20.493 -6.940 -20.056 1.00 84.12 231 ALA A N 1
ATOM 1850 C CA . ALA A 1 231 ? 19.090 -7.337 -20.005 1.00 84.12 231 ALA A CA 1
ATOM 1851 C C . ALA A 1 231 ? 18.424 -6.873 -18.697 1.00 84.12 231 ALA A C 1
ATOM 1853 O O . ALA A 1 231 ? 17.272 -6.437 -18.699 1.00 84.12 231 ALA A O 1
ATOM 1854 N N . PHE A 1 232 ? 19.167 -6.921 -17.590 1.00 80.81 232 PHE A N 1
ATOM 1855 C CA . PHE A 1 232 ? 18.736 -6.367 -16.312 1.00 80.81 232 PHE A CA 1
ATOM 1856 C C . PHE A 1 232 ? 18.609 -4.832 -16.343 1.00 80.81 232 PHE A C 1
ATOM 1858 O O . PHE A 1 232 ? 17.568 -4.326 -15.922 1.00 80.81 232 PHE A O 1
ATOM 1865 N N . VAL A 1 233 ? 19.591 -4.103 -16.900 1.00 80.94 233 VAL A N 1
ATOM 1866 C CA . VAL A 1 233 ? 19.517 -2.634 -17.088 1.00 80.94 233 VAL A CA 1
ATOM 1867 C C . VAL A 1 233 ? 18.231 -2.255 -17.820 1.00 80.94 233 VAL A C 1
ATOM 1869 O O . VAL A 1 233 ? 17.482 -1.394 -17.367 1.00 80.94 233 VAL A O 1
ATOM 1872 N N . LEU A 1 234 ? 17.943 -2.926 -18.938 1.00 82.25 234 LEU A N 1
ATOM 1873 C CA . LEU A 1 234 ? 16.755 -2.652 -19.744 1.00 82.25 234 LEU A CA 1
ATOM 1874 C C . LEU A 1 234 ? 15.460 -2.971 -18.981 1.00 82.25 234 LEU A C 1
ATOM 1876 O O . LEU A 1 234 ? 14.478 -2.240 -19.096 1.00 82.25 234 LEU A O 1
ATOM 1880 N N . GLY A 1 235 ? 15.448 -4.034 -18.175 1.00 83.69 235 GLY A N 1
ATOM 1881 C CA . GLY A 1 235 ? 14.318 -4.364 -17.307 1.00 83.69 235 GLY A CA 1
ATOM 1882 C C . GLY A 1 235 ? 14.052 -3.300 -16.246 1.00 83.69 235 GLY A C 1
ATOM 1883 O O . GLY A 1 235 ? 12.913 -2.870 -16.071 1.00 83.69 235 GLY A O 1
ATOM 1884 N N . LEU A 1 236 ? 15.106 -2.824 -15.583 1.00 83.62 236 LEU A N 1
ATOM 1885 C CA . LEU A 1 236 ? 15.003 -1.749 -14.602 1.00 83.62 236 LEU A CA 1
ATOM 1886 C C . LEU A 1 236 ? 14.539 -0.438 -15.250 1.00 83.62 236 LEU A C 1
ATOM 1888 O O . LEU A 1 236 ? 13.676 0.249 -14.707 1.00 83.62 236 LEU A O 1
ATOM 1892 N N . LEU A 1 237 ? 15.034 -0.125 -16.448 1.00 81.62 237 LEU A N 1
ATOM 1893 C CA . LEU A 1 237 ? 14.565 1.025 -17.214 1.00 81.62 237 LEU A CA 1
ATOM 1894 C C . LEU A 1 237 ? 13.074 0.925 -17.556 1.00 81.62 237 LEU A C 1
ATOM 1896 O O . LEU A 1 237 ? 12.384 1.934 -17.464 1.00 81.62 237 LEU A O 1
ATOM 1900 N N . GLU A 1 238 ? 12.521 -0.247 -17.888 1.00 83.25 238 GLU A N 1
ATOM 1901 C CA . GLU A 1 238 ? 11.063 -0.369 -18.078 1.00 83.25 238 GLU A CA 1
ATOM 1902 C C . GLU A 1 238 ? 10.281 -0.058 -16.793 1.00 83.25 238 GLU A C 1
ATOM 1904 O O . GLU A 1 238 ? 9.257 0.618 -16.865 1.00 83.25 238 GLU A O 1
ATOM 1909 N N . ILE A 1 239 ? 10.762 -0.489 -15.621 1.00 84.56 239 ILE A N 1
ATOM 1910 C CA . ILE A 1 239 ? 10.126 -0.196 -14.320 1.00 84.56 239 ILE A CA 1
ATOM 1911 C C . ILE A 1 239 ? 10.121 1.313 -14.041 1.00 84.56 239 ILE A C 1
ATOM 1913 O O . ILE A 1 239 ? 9.089 1.881 -13.669 1.00 84.56 239 ILE A O 1
ATOM 1917 N N . LEU A 1 240 ? 11.273 1.960 -14.230 1.00 82.19 240 LEU A N 1
ATOM 1918 C CA . LEU A 1 240 ? 11.487 3.373 -13.906 1.00 82.19 240 LEU A CA 1
ATOM 1919 C C . LEU A 1 240 ? 10.870 4.322 -14.932 1.00 82.19 240 LEU A C 1
ATOM 1921 O O . LEU A 1 240 ? 10.471 5.429 -14.594 1.00 82.19 240 LEU A O 1
ATOM 1925 N N . THR A 1 241 ? 10.767 3.907 -16.192 1.00 76.44 241 THR A N 1
ATOM 1926 C CA . THR A 1 241 ? 10.154 4.714 -17.261 1.00 76.44 241 THR A CA 1
ATOM 1927 C C . THR A 1 241 ? 8.676 4.383 -17.456 1.00 76.44 241 THR A C 1
ATOM 1929 O O . THR A 1 241 ? 7.944 5.159 -18.070 1.00 76.44 241 THR A O 1
ATOM 1932 N N . GLY A 1 242 ? 8.222 3.217 -16.980 1.00 76.94 242 GLY A N 1
ATOM 1933 C CA . GLY A 1 242 ? 6.895 2.668 -17.267 1.00 76.94 242 GLY A CA 1
ATOM 1934 C C . GLY A 1 242 ? 6.673 2.376 -18.755 1.00 76.94 242 GLY A C 1
ATOM 1935 O O . GLY A 1 242 ? 5.540 2.144 -19.173 1.00 76.94 242 GLY A O 1
ATOM 1936 N N . SER A 1 243 ? 7.732 2.433 -19.567 1.00 78.25 243 SER A N 1
ATOM 1937 C CA . SER A 1 243 ? 7.671 2.369 -21.021 1.00 78.25 243 SER A CA 1
ATOM 1938 C C . SER A 1 243 ? 8.324 1.091 -21.511 1.00 78.25 243 SER A C 1
ATOM 1940 O O . SER A 1 243 ? 9.468 0.803 -21.174 1.00 78.25 243 SER A O 1
ATOM 1942 N N . LYS A 1 244 ? 7.612 0.339 -22.354 1.00 82.38 244 LYS A N 1
ATOM 1943 C CA . LYS A 1 244 ? 8.164 -0.874 -22.959 1.00 82.38 244 LYS A CA 1
ATOM 1944 C C . LYS A 1 244 ? 9.302 -0.511 -23.914 1.00 82.38 244 LYS A C 1
ATOM 1946 O O . LYS A 1 244 ? 9.064 0.197 -24.894 1.00 82.38 244 LYS A O 1
ATOM 1951 N N . LEU A 1 245 ? 10.496 -1.050 -23.685 1.00 83.31 245 LEU A N 1
ATOM 1952 C CA . LEU A 1 245 ? 11.626 -0.887 -24.595 1.00 83.31 245 LEU A CA 1
ATOM 1953 C C . LEU A 1 245 ? 11.494 -1.863 -25.762 1.00 83.31 245 LEU A C 1
ATOM 1955 O O . LEU A 1 245 ? 11.161 -3.044 -25.587 1.00 83.31 245 LEU A O 1
ATOM 1959 N N . LYS A 1 246 ? 11.757 -1.355 -26.967 1.00 86.81 246 LYS A N 1
ATOM 1960 C CA . LYS A 1 246 ? 11.756 -2.137 -28.209 1.00 86.81 246 LYS A CA 1
ATOM 1961 C C . LYS A 1 246 ? 13.150 -2.159 -28.828 1.00 86.81 246 LYS A C 1
ATOM 1963 O O . LYS A 1 246 ? 13.746 -1.094 -29.010 1.00 86.81 246 LYS A O 1
ATOM 1968 N N . LYS A 1 247 ? 13.621 -3.349 -29.209 1.00 86.88 247 LYS A N 1
ATOM 1969 C CA . LYS A 1 247 ? 14.867 -3.519 -29.959 1.00 86.88 247 LYS A CA 1
ATOM 1970 C C . LYS A 1 247 ? 14.730 -2.920 -31.358 1.00 86.88 247 LYS A C 1
ATOM 1972 O O . LYS A 1 247 ? 13.789 -3.246 -32.082 1.00 86.88 247 LYS A O 1
ATOM 1977 N N . LEU A 1 248 ? 15.662 -2.055 -31.744 1.00 83.19 248 LEU A N 1
ATOM 1978 C CA . LEU A 1 248 ? 15.756 -1.525 -33.105 1.00 83.19 248 LEU A CA 1
ATOM 1979 C C . LEU A 1 248 ? 16.774 -2.310 -33.934 1.00 83.19 248 LEU A C 1
ATOM 1981 O O . LEU A 1 248 ? 17.796 -2.769 -33.419 1.00 83.19 248 LEU A O 1
ATOM 1985 N N . LYS A 1 249 ? 16.508 -2.419 -35.241 1.00 73.19 249 LYS A N 1
ATOM 1986 C CA . LYS A 1 249 ? 17.503 -2.878 -36.221 1.00 73.19 249 LYS A CA 1
ATOM 1987 C C . LYS A 1 249 ? 18.546 -1.782 -36.480 1.00 73.19 249 LYS A C 1
ATOM 1989 O O . LYS A 1 249 ? 18.291 -0.601 -36.231 1.00 73.19 249 LYS A O 1
ATOM 1994 N N . MET A 1 250 ? 19.733 -2.183 -36.947 1.00 61.94 250 MET A N 1
ATOM 1995 C CA . MET A 1 250 ? 20.918 -1.318 -37.093 1.00 61.94 250 MET A CA 1
ATOM 1996 C C . MET A 1 250 ? 20.652 -0.003 -37.842 1.00 61.94 250 MET A C 1
ATOM 1998 O O . MET A 1 250 ? 21.178 1.035 -37.437 1.00 61.94 250 MET A O 1
ATOM 2002 N N . ASP A 1 251 ? 19.805 -0.059 -38.865 1.00 68.38 251 ASP A N 1
ATOM 2003 C CA . ASP A 1 251 ? 19.432 0.990 -39.817 1.00 68.38 251 ASP A CA 1
ATOM 2004 C C . ASP A 1 251 ? 18.305 1.925 -39.332 1.00 68.38 251 ASP A C 1
ATOM 2006 O O . ASP A 1 251 ? 18.051 2.967 -39.932 1.00 68.38 251 ASP A O 1
ATOM 2010 N N . GLN A 1 252 ? 17.624 1.596 -38.230 1.00 66.50 252 GLN A N 1
ATOM 2011 C CA . GLN A 1 252 ? 16.378 2.267 -37.831 1.00 66.50 252 GLN A CA 1
ATOM 2012 C C . GLN A 1 252 ? 16.551 3.324 -36.728 1.00 66.50 252 GLN A C 1
ATOM 2014 O O . GLN A 1 252 ? 15.614 4.062 -36.431 1.00 66.50 252 GLN A O 1
ATOM 2019 N N . PHE A 1 253 ? 17.737 3.442 -36.125 1.00 63.06 253 PHE A N 1
ATOM 2020 C CA . PHE A 1 253 ? 17.926 4.197 -34.878 1.00 63.06 253 PHE A CA 1
ATOM 2021 C C . PHE A 1 253 ? 17.604 5.701 -34.988 1.00 63.06 253 PHE A C 1
ATOM 2023 O O . PHE A 1 253 ? 17.002 6.270 -34.083 1.00 63.06 253 PHE A O 1
ATOM 2030 N N . ILE A 1 254 ? 17.926 6.339 -36.119 1.00 63.06 254 ILE A N 1
ATOM 2031 C CA . ILE A 1 254 ? 17.697 7.782 -36.326 1.00 63.06 254 ILE A CA 1
ATOM 2032 C C . ILE A 1 254 ? 16.211 8.086 -36.590 1.00 63.06 254 ILE A C 1
ATOM 2034 O O . ILE A 1 254 ? 15.691 9.104 -36.144 1.00 63.06 254 ILE A O 1
ATOM 2038 N N . LYS A 1 255 ? 15.492 7.180 -37.266 1.00 64.25 255 LYS A N 1
ATOM 2039 C CA . LYS A 1 255 ? 14.099 7.389 -37.706 1.00 64.25 255 LYS A CA 1
ATOM 2040 C C . LYS A 1 255 ? 13.076 7.335 -36.565 1.00 64.25 255 LYS A C 1
ATOM 2042 O O . LYS A 1 255 ? 11.975 7.873 -36.697 1.00 64.25 255 LYS A O 1
ATOM 2047 N N . TYR A 1 256 ? 13.416 6.652 -35.474 1.00 61.94 256 TYR A N 1
ATOM 2048 C CA . TYR A 1 256 ? 12.506 6.389 -34.356 1.00 61.94 256 TYR A CA 1
ATOM 2049 C C . TYR A 1 256 ? 12.901 7.087 -33.065 1.00 61.94 256 TYR A C 1
ATOM 2051 O O . TYR A 1 256 ? 12.288 6.794 -32.042 1.00 61.94 256 TYR A O 1
ATOM 2059 N N . ARG A 1 257 ? 13.867 8.017 -33.131 1.00 58.94 257 ARG A N 1
ATOM 2060 C CA . ARG A 1 257 ? 14.285 8.841 -32.000 1.00 58.94 257 ARG A CA 1
ATOM 2061 C C . ARG A 1 257 ? 13.040 9.369 -31.280 1.00 58.94 257 ARG A C 1
ATOM 2063 O O . ARG A 1 257 ? 12.711 8.876 -30.225 1.00 58.94 257 ARG A O 1
ATOM 2070 N N . ASP A 1 258 ? 12.187 10.161 -31.907 1.00 61.59 258 ASP A N 1
ATOM 2071 C CA . ASP A 1 258 ? 11.109 10.829 -31.158 1.00 61.59 258 ASP A CA 1
ATOM 2072 C C . ASP A 1 258 ? 9.763 10.076 -31.157 1.00 61.59 258 ASP A C 1
ATOM 2074 O O . ASP A 1 258 ? 8.708 10.693 -31.292 1.00 61.59 258 ASP A O 1
ATOM 2078 N N . LYS A 1 259 ? 9.767 8.735 -31.071 1.00 67.56 259 LYS A N 1
ATOM 2079 C CA . LYS A 1 259 ? 8.519 7.941 -31.177 1.00 67.56 259 LYS A CA 1
ATOM 2080 C C . LYS A 1 259 ? 8.238 6.979 -30.028 1.00 67.56 259 LYS A C 1
ATOM 2082 O O . LYS A 1 259 ? 7.067 6.721 -29.755 1.00 67.56 259 LYS A O 1
ATOM 2087 N N . ALA A 1 260 ? 9.259 6.402 -29.402 1.00 70.81 260 ALA A N 1
ATOM 2088 C CA . ALA A 1 260 ? 9.110 5.505 -28.255 1.00 70.81 260 ALA A CA 1
ATOM 2089 C C . ALA A 1 260 ? 10.466 5.251 -27.580 1.00 70.81 260 ALA A C 1
ATOM 2091 O O . ALA A 1 260 ? 11.510 5.688 -28.059 1.00 70.81 260 ALA A O 1
ATOM 2092 N N . CYS A 1 261 ? 10.456 4.522 -26.464 1.00 78.06 261 CYS A N 1
ATOM 2093 C CA . CYS A 1 261 ? 11.686 4.073 -25.827 1.00 78.06 261 CYS A CA 1
ATOM 2094 C C . CYS A 1 261 ? 12.262 2.856 -26.572 1.00 78.06 261 CYS A C 1
ATOM 2096 O O . CYS A 1 261 ? 11.574 1.863 -26.838 1.00 78.06 261 CYS A O 1
ATOM 2098 N N . HIS A 1 262 ? 13.542 2.934 -26.909 1.00 83.56 262 HIS A N 1
ATOM 2099 C CA . HIS A 1 262 ? 14.224 2.010 -27.802 1.00 83.56 262 HIS A CA 1
ATOM 2100 C C . HIS A 1 262 ? 15.598 1.634 -27.271 1.00 83.56 262 HIS A C 1
ATOM 2102 O O . HIS A 1 262 ? 16.230 2.393 -26.540 1.00 83.56 262 HIS A O 1
ATOM 2108 N N . TYR A 1 263 ? 16.089 0.475 -27.694 1.00 84.81 263 TYR A N 1
ATOM 2109 C CA . TYR A 1 263 ? 17.472 0.087 -27.458 1.00 84.81 263 TYR A CA 1
ATOM 2110 C C . TYR A 1 263 ? 18.053 -0.626 -28.680 1.00 84.81 263 TYR A C 1
ATOM 2112 O O . TYR A 1 263 ? 17.324 -1.113 -29.551 1.00 84.81 263 TYR A O 1
ATOM 2120 N N . LYS A 1 264 ? 19.381 -0.664 -28.757 1.00 84.06 264 LYS A N 1
ATOM 2121 C CA . LYS A 1 264 ? 20.139 -1.244 -29.865 1.00 84.06 264 LYS A CA 1
ATOM 2122 C C . LYS A 1 264 ? 21.235 -2.143 -29.321 1.00 84.06 264 LYS A C 1
ATOM 2124 O O . LYS A 1 264 ? 21.908 -1.753 -28.372 1.00 84.06 264 LYS A O 1
ATOM 2129 N N . THR A 1 265 ? 21.445 -3.297 -29.953 1.00 85.06 265 THR A N 1
ATOM 2130 C CA . THR A 1 265 ? 22.572 -4.186 -29.640 1.00 85.06 265 THR A CA 1
ATOM 2131 C C . THR A 1 265 ? 23.512 -4.347 -30.826 1.00 85.06 265 THR A C 1
ATOM 2133 O O . THR A 1 265 ? 23.087 -4.179 -31.968 1.00 85.06 265 THR A O 1
ATOM 2136 N N . ASN A 1 266 ? 24.769 -4.699 -30.566 1.00 84.88 266 ASN A N 1
ATOM 2137 C CA . ASN A 1 266 ? 25.662 -5.264 -31.577 1.00 84.88 266 ASN A CA 1
ATOM 2138 C C . ASN A 1 266 ? 25.374 -6.767 -31.794 1.00 84.88 266 ASN A C 1
ATOM 2140 O O . ASN A 1 266 ? 24.495 -7.340 -31.141 1.00 84.88 266 ASN A O 1
ATOM 2144 N N . ASP A 1 267 ? 26.134 -7.407 -32.685 1.00 85.25 267 ASP A N 1
ATOM 2145 C CA . ASP A 1 267 ? 25.970 -8.830 -33.032 1.00 85.25 267 ASP A CA 1
ATOM 2146 C C . ASP A 1 267 ? 26.343 -9.787 -31.890 1.00 85.25 267 ASP A C 1
ATOM 2148 O O . ASP A 1 267 ? 25.928 -10.942 -31.881 1.00 85.25 267 ASP A O 1
ATOM 2152 N N . ARG A 1 268 ? 27.098 -9.302 -30.896 1.00 85.94 268 ARG A N 1
ATOM 2153 C CA . ARG A 1 268 ? 27.444 -10.045 -29.674 1.00 85.94 268 ARG A CA 1
ATOM 2154 C C . ARG A 1 268 ? 26.377 -9.915 -28.583 1.00 85.94 268 ARG A C 1
ATOM 2156 O O . ARG A 1 268 ? 26.541 -10.485 -27.511 1.00 85.94 268 ARG A O 1
ATOM 2163 N N . GLY A 1 269 ? 25.305 -9.164 -28.843 1.00 82.62 269 GLY A N 1
ATOM 2164 C CA . GLY A 1 269 ? 24.217 -8.939 -27.895 1.00 82.62 269 GLY A CA 1
ATOM 2165 C C . GLY A 1 269 ? 24.447 -7.792 -26.910 1.00 82.62 269 GLY A C 1
ATOM 2166 O O . GLY A 1 269 ? 23.587 -7.574 -26.060 1.00 82.62 269 GLY A O 1
ATOM 2167 N N . ASN A 1 270 ? 25.543 -7.034 -27.040 1.00 84.38 270 ASN A N 1
ATOM 2168 C CA . ASN A 1 270 ? 25.831 -5.901 -26.157 1.00 84.38 270 ASN A CA 1
ATOM 2169 C C . ASN A 1 270 ? 25.014 -4.672 -26.566 1.00 84.38 270 ASN A C 1
ATOM 2171 O O . ASN A 1 270 ? 24.961 -4.348 -27.755 1.00 84.38 270 ASN A O 1
ATOM 2175 N N . VAL A 1 271 ? 24.433 -3.958 -25.610 1.00 83.31 271 VAL A N 1
ATOM 2176 C CA . VAL A 1 271 ? 23.643 -2.742 -25.759 1.00 83.31 271 VAL A CA 1
ATOM 2177 C C . VAL A 1 271 ? 24.587 -1.590 -26.071 1.00 83.31 271 VAL A C 1
ATOM 2179 O O . VAL A 1 271 ? 25.391 -1.162 -25.253 1.00 83.31 271 VAL A O 1
ATOM 2182 N N . ILE A 1 272 ? 24.460 -1.063 -27.283 1.00 81.69 272 ILE A N 1
ATOM 2183 C CA . ILE A 1 272 ? 25.300 0.019 -27.817 1.00 81.69 272 ILE A CA 1
ATOM 2184 C C . ILE A 1 272 ? 24.554 1.354 -27.902 1.00 81.69 272 ILE A C 1
ATOM 2186 O O . ILE A 1 272 ? 25.102 2.347 -28.370 1.00 81.69 272 ILE A O 1
ATOM 2190 N N . GLY A 1 273 ? 23.286 1.385 -27.495 1.00 75.19 273 GLY A N 1
ATOM 2191 C CA . GLY A 1 273 ? 22.499 2.608 -27.463 1.00 75.19 273 GLY A CA 1
ATOM 2192 C C . GLY A 1 273 ? 21.134 2.397 -26.829 1.00 75.19 273 GLY A C 1
ATOM 2193 O O . GLY A 1 273 ? 20.464 1.396 -27.092 1.00 75.19 273 GLY A O 1
ATOM 2194 N N . ILE A 1 274 ? 20.721 3.368 -26.020 1.00 77.75 274 ILE A N 1
ATOM 2195 C CA . ILE A 1 274 ? 19.401 3.438 -25.398 1.00 77.75 274 ILE A CA 1
ATOM 2196 C C . ILE A 1 274 ? 18.832 4.816 -25.712 1.00 77.75 274 ILE A C 1
ATOM 2198 O O . ILE A 1 274 ? 19.515 5.828 -25.575 1.00 77.75 274 ILE A O 1
ATOM 2202 N N . TYR A 1 275 ? 17.582 4.845 -26.147 1.00 74.75 275 TYR A N 1
ATOM 2203 C CA . TYR A 1 275 ? 16.828 6.069 -26.328 1.00 74.75 275 TYR A CA 1
ATOM 2204 C C . TYR A 1 275 ? 15.577 6.007 -25.462 1.00 74.75 275 TYR A C 1
ATOM 2206 O O . TYR A 1 275 ? 14.812 5.044 -25.539 1.00 74.75 275 TYR A O 1
ATOM 2214 N N . ILE A 1 276 ? 15.349 7.042 -24.657 1.00 72.62 276 ILE A N 1
ATOM 2215 C CA . ILE A 1 276 ? 14.164 7.138 -23.812 1.00 72.62 276 ILE A CA 1
ATOM 2216 C C . ILE A 1 276 ? 13.326 8.327 -24.263 1.00 72.62 276 ILE A C 1
ATOM 2218 O O . ILE A 1 276 ? 13.750 9.479 -24.200 1.00 72.62 276 ILE A O 1
ATOM 2222 N N . PHE A 1 277 ? 12.111 8.021 -24.708 1.00 63.31 277 PHE A N 1
ATOM 2223 C CA . PHE A 1 277 ? 11.116 8.998 -25.113 1.00 63.31 277 PHE A CA 1
ATOM 2224 C C . PHE A 1 277 ? 10.448 9.587 -23.867 1.00 63.31 277 PHE A C 1
ATOM 2226 O O . PHE A 1 277 ? 9.392 9.118 -23.468 1.00 63.31 277 PHE A O 1
ATOM 2233 N N . HIS A 1 278 ? 11.142 10.511 -23.194 1.00 59.59 278 HIS A N 1
ATOM 2234 C CA . HIS A 1 278 ? 10.654 11.546 -22.265 1.00 59.59 278 HIS A CA 1
ATOM 2235 C C . HIS A 1 278 ? 11.863 12.105 -21.490 1.00 59.59 278 HIS A C 1
ATOM 2237 O O . HIS A 1 278 ? 12.511 11.401 -20.717 1.00 59.59 278 HIS A O 1
ATOM 2243 N N . SER A 1 279 ? 12.171 13.387 -21.702 1.00 52.69 279 SER A N 1
ATOM 2244 C CA . SER A 1 279 ? 13.421 14.061 -21.310 1.00 52.69 279 SER A CA 1
ATOM 2245 C C . SER A 1 279 ? 13.640 14.279 -19.806 1.00 52.69 279 SER A C 1
ATOM 2247 O O . SER A 1 279 ? 14.721 14.707 -19.424 1.00 52.69 279 SER A O 1
ATOM 2249 N N . GLN A 1 280 ? 12.668 13.977 -18.940 1.00 54.78 280 GLN A N 1
ATOM 2250 C CA . GLN A 1 280 ? 12.784 14.223 -17.491 1.00 54.78 280 GLN A CA 1
ATOM 2251 C C . GLN A 1 280 ? 13.561 13.132 -16.729 1.00 54.78 280 GLN A C 1
ATOM 2253 O O . GLN A 1 280 ? 13.800 13.264 -15.532 1.00 54.78 280 GLN A O 1
ATOM 2258 N N . LEU A 1 281 ? 14.014 12.078 -17.418 1.00 55.50 281 LEU A N 1
ATOM 2259 C CA . LEU A 1 281 ? 14.953 11.094 -16.865 1.00 55.50 281 LEU A CA 1
ATOM 2260 C C . LEU A 1 281 ? 16.395 11.595 -16.757 1.00 55.50 281 LEU A C 1
ATOM 2262 O O . LEU A 1 281 ? 17.209 10.894 -16.171 1.00 55.50 281 LEU A O 1
ATOM 2266 N N . SER A 1 282 ? 16.717 12.792 -17.259 1.00 50.31 282 SER A N 1
ATOM 2267 C CA . SER A 1 282 ? 18.036 13.405 -17.043 1.00 50.31 282 SER A CA 1
ATOM 2268 C C . SER A 1 282 ? 18.388 13.578 -15.559 1.00 50.31 282 SER A C 1
ATOM 2270 O O . SER A 1 282 ? 19.561 13.721 -15.239 1.00 50.31 282 SER A O 1
ATOM 2272 N N . ASN A 1 283 ? 17.382 13.559 -14.675 1.00 48.28 283 ASN A N 1
ATOM 2273 C CA . ASN A 1 283 ? 17.534 13.715 -13.226 1.00 48.28 283 ASN A CA 1
ATOM 2274 C C . ASN A 1 283 ? 17.511 12.389 -12.461 1.00 48.28 283 ASN A C 1
ATOM 2276 O O . ASN A 1 283 ? 17.844 12.366 -11.282 1.00 48.28 283 ASN A O 1
ATOM 2280 N N . LEU A 1 284 ? 17.109 11.291 -13.106 1.00 51.66 284 LEU A N 1
ATOM 2281 C CA . LEU A 1 284 ? 17.253 9.976 -12.508 1.00 51.66 284 LEU A CA 1
ATOM 2282 C C . LEU A 1 284 ? 18.741 9.640 -12.589 1.00 51.66 284 LEU A C 1
ATOM 2284 O O . LEU A 1 284 ? 19.238 9.260 -13.650 1.00 51.66 284 LEU A O 1
ATOM 2288 N N . THR A 1 285 ? 19.447 9.776 -11.468 1.00 49.47 285 THR A N 1
ATOM 2289 C CA . THR A 1 285 ? 20.747 9.145 -11.211 1.00 49.47 285 THR A CA 1
ATOM 2290 C C . THR A 1 285 ? 20.571 7.626 -11.214 1.00 49.47 285 THR A C 1
ATOM 2292 O O . THR A 1 285 ? 20.831 6.935 -10.241 1.00 49.47 285 THR A O 1
ATOM 2295 N N . ILE A 1 286 ? 20.105 7.056 -12.324 1.00 52.28 286 ILE A N 1
ATOM 2296 C CA . ILE A 1 286 ? 20.255 5.632 -12.587 1.00 52.28 286 ILE A CA 1
ATOM 2297 C C . ILE A 1 286 ? 21.710 5.492 -12.970 1.00 52.28 286 ILE A C 1
ATOM 2299 O O . ILE A 1 286 ? 22.071 5.615 -14.138 1.00 52.28 286 ILE A O 1
ATOM 2303 N N . ILE A 1 287 ? 22.549 5.332 -11.954 1.00 54.59 287 ILE A N 1
ATOM 2304 C CA . ILE A 1 287 ? 23.975 5.133 -12.128 1.00 54.59 287 ILE A CA 1
ATOM 2305 C C . ILE A 1 287 ? 24.121 3.725 -12.717 1.00 54.59 287 ILE A C 1
ATOM 2307 O O . ILE A 1 287 ? 23.826 2.745 -12.025 1.00 54.59 287 ILE A O 1
ATOM 2311 N N . PRO A 1 288 ? 24.567 3.572 -13.979 1.00 51.50 288 PRO A N 1
ATOM 2312 C CA . PRO A 1 288 ? 24.796 2.256 -14.579 1.00 51.50 288 PRO A CA 1
ATOM 2313 C C . PRO A 1 288 ? 25.736 1.370 -13.736 1.00 51.50 288 PRO A C 1
ATOM 2315 O O . PRO A 1 288 ? 25.708 0.147 -13.854 1.00 51.50 288 PRO A O 1
ATOM 2318 N N . GLU A 1 289 ? 26.525 1.978 -12.842 1.00 46.25 289 GLU A N 1
ATOM 2319 C CA . GLU A 1 289 ? 27.439 1.321 -11.901 1.00 46.25 289 GLU A CA 1
ATOM 2320 C C . GLU A 1 289 ? 26.741 0.604 -10.729 1.00 46.25 289 GLU A C 1
ATOM 2322 O O . GLU A 1 289 ? 27.183 -0.473 -10.328 1.00 46.25 289 GLU A O 1
ATOM 2327 N N . GLN A 1 290 ? 25.621 1.117 -10.198 1.00 48.25 290 GLN A N 1
ATOM 2328 C CA . GLN A 1 290 ? 24.847 0.390 -9.169 1.00 48.25 290 GLN A CA 1
ATOM 2329 C C . GLN A 1 290 ? 24.219 -0.888 -9.748 1.00 48.25 290 GLN A C 1
ATOM 2331 O O . GLN A 1 290 ? 23.999 -1.875 -9.050 1.00 48.25 290 GLN A O 1
ATOM 2336 N N . ILE A 1 291 ? 23.950 -0.878 -11.053 1.00 49.47 291 ILE A N 1
ATOM 2337 C CA . ILE A 1 291 ? 23.401 -2.015 -11.783 1.00 49.47 291 ILE A CA 1
ATOM 2338 C C . ILE A 1 291 ? 24.485 -3.063 -12.073 1.00 49.47 291 ILE A C 1
ATOM 2340 O O . ILE A 1 291 ? 24.243 -4.259 -11.900 1.00 49.47 291 ILE A O 1
ATOM 2344 N N . SER A 1 292 ? 25.671 -2.637 -12.514 1.00 46.12 292 SER A N 1
ATOM 2345 C CA . SER A 1 292 ? 26.754 -3.549 -12.904 1.00 46.12 292 SER A CA 1
ATOM 2346 C C . SER A 1 292 ? 27.386 -4.300 -11.723 1.00 46.12 292 SER A C 1
ATOM 2348 O O . SER A 1 292 ? 27.989 -5.351 -11.931 1.00 46.12 292 SER A O 1
ATOM 2350 N N . THR A 1 293 ? 27.217 -3.800 -10.495 1.00 48.28 293 THR A N 1
ATOM 2351 C CA . THR A 1 293 ? 27.801 -4.347 -9.255 1.00 48.28 293 THR A CA 1
ATOM 2352 C C . THR A 1 293 ? 26.898 -5.332 -8.502 1.00 48.28 293 THR A C 1
ATOM 2354 O O . THR A 1 293 ? 27.341 -5.940 -7.527 1.00 48.28 293 THR A O 1
ATOM 2357 N N . LEU A 1 294 ? 25.656 -5.551 -8.952 1.00 50.06 294 LEU A N 1
ATOM 2358 C CA . LEU A 1 294 ? 24.747 -6.549 -8.375 1.00 50.06 294 LEU A CA 1
ATOM 2359 C C . LEU A 1 294 ? 25.168 -7.973 -8.769 1.00 50.06 294 LEU A C 1
ATOM 2361 O O . LEU A 1 294 ? 24.606 -8.575 -9.694 1.00 50.06 294 LEU A O 1
ATOM 2365 N N . THR A 1 295 ? 26.145 -8.515 -8.045 1.00 44.47 295 THR A N 1
ATOM 2366 C CA . THR A 1 295 ? 26.565 -9.921 -8.116 1.00 44.47 295 THR A CA 1
ATOM 2367 C C . THR A 1 295 ? 25.438 -10.870 -7.705 1.00 44.47 295 THR A C 1
ATOM 2369 O O . THR A 1 295 ? 24.748 -10.636 -6.686 1.00 44.47 295 THR A O 1
#

Sequence (295 aa):
VSDENPIVRASAAKLIVKNFLEEGYSLLKWAINYDDSAVVLKTLYDLFKGVNDHSINKLKKALEKRLSSIYGVIPDEALFFLDLELSVSFFNINYLRIYSSNSVNGVIKGNYMMCAIKKGHIVALNLSNWGLNKLPESIGSLSKLRHLILKNNNINTVPESTGLLRHLRTLDLSDCKINSLPDSLINLHMLKTVFLCRNYNLEDIPRSILLMAKKDFFRKYIWEGVHLNEAFVLGLLEILTGSKLKKLKMDQFIKYRDKACHYKTNDRGNVIGIYIFHSQLSNLTIIPEQISTLT